Protein AF-A0AAF3FIP5-F1 (afdb_monomer_lite)

Organism: NCBI:txid2138241

Structure (mmCIF, N/CA/C/O backbone):
data_AF-A0AAF3FIP5-F1
#
_entry.id   AF-A0AAF3FIP5-F1
#
loop_
_atom_site.group_PDB
_atom_site.id
_atom_site.type_symbol
_atom_site.label_atom_id
_atom_site.label_alt_id
_atom_site.label_comp_id
_atom_site.label_asym_id
_atom_site.label_entity_id
_atom_site.label_seq_id
_atom_site.pdbx_PDB_ins_code
_atom_site.Cartn_x
_atom_site.Cartn_y
_atom_site.Cartn_z
_atom_site.occupancy
_atom_site.B_iso_or_equiv
_atom_site.auth_seq_id
_atom_site.auth_comp_id
_atom_site.auth_asym_id
_atom_site.auth_atom_id
_atom_site.pdbx_PDB_model_num
ATOM 1 N N . MET A 1 1 ? -27.714 -59.159 24.527 1.00 44.66 1 MET A N 1
ATOM 2 C CA . MET A 1 1 ? -26.731 -58.427 23.697 1.00 44.66 1 MET A CA 1
ATOM 3 C C . MET A 1 1 ? -27.470 -57.552 22.700 1.00 44.66 1 MET A C 1
ATOM 5 O O . MET A 1 1 ? -28.149 -58.111 21.850 1.00 44.66 1 MET A O 1
ATOM 9 N N . LYS A 1 2 ? -27.345 -56.224 22.840 1.00 39.47 2 LYS A N 1
ATOM 10 C CA . LYS A 1 2 ? -27.275 -55.182 21.790 1.00 39.47 2 LYS A CA 1
ATOM 11 C C . LYS A 1 2 ? -27.718 -53.845 22.392 1.00 39.47 2 LYS A C 1
ATOM 13 O O . LYS A 1 2 ? -28.884 -53.476 22.364 1.00 39.47 2 LYS A O 1
ATOM 18 N N . THR A 1 3 ? -26.743 -53.167 22.983 1.00 42.12 3 THR A N 1
ATOM 19 C CA . THR A 1 3 ? -26.799 -51.763 23.388 1.00 42.12 3 THR A CA 1
ATOM 20 C C . THR A 1 3 ? -26.783 -50.916 22.114 1.00 42.12 3 THR A C 1
ATOM 22 O O . THR A 1 3 ? -25.820 -51.000 21.353 1.00 42.12 3 THR A O 1
ATOM 25 N N . LEU A 1 4 ? -27.842 -50.151 21.839 1.00 48.34 4 LEU A N 1
ATOM 26 C CA . LEU A 1 4 ? -27.848 -49.172 20.749 1.00 48.34 4 LEU A CA 1
ATOM 27 C C . LEU A 1 4 ? -27.295 -47.842 21.277 1.00 48.34 4 LEU A C 1
ATOM 29 O O . LEU A 1 4 ? -27.873 -47.230 22.172 1.00 48.34 4 LEU A O 1
ATOM 33 N N . TYR A 1 5 ? -26.161 -47.425 20.719 1.00 47.28 5 TYR A N 1
ATOM 34 C CA . TYR A 1 5 ? -25.557 -46.110 20.909 1.00 47.28 5 TYR A CA 1
ATOM 35 C C . TYR A 1 5 ? -26.455 -45.033 20.283 1.00 47.28 5 TYR A C 1
ATOM 37 O O . TYR A 1 5 ? -26.662 -45.027 19.071 1.00 47.28 5 TYR A O 1
ATOM 45 N N . PHE A 1 6 ? -26.971 -44.111 21.097 1.00 44.38 6 PHE A N 1
ATOM 46 C CA . PHE A 1 6 ? -27.657 -42.907 20.625 1.00 44.38 6 PHE A CA 1
ATOM 47 C C . PHE A 1 6 ? -26.602 -41.810 20.437 1.00 44.38 6 PHE A C 1
ATOM 49 O O . PHE A 1 6 ? -26.169 -41.166 21.392 1.00 44.38 6 PHE A O 1
ATOM 56 N N . GLN A 1 7 ? -26.096 -41.679 19.213 1.00 53.91 7 GLN A N 1
ATOM 57 C CA . GLN A 1 7 ? -25.026 -40.746 18.878 1.00 53.91 7 GLN A CA 1
ATOM 58 C C . GLN A 1 7 ? -25.609 -39.342 18.667 1.00 53.91 7 GLN A C 1
ATOM 60 O O . GLN A 1 7 ? -26.406 -39.101 17.764 1.00 53.91 7 GLN A O 1
ATOM 65 N N . PHE A 1 8 ? -25.208 -38.429 19.550 1.00 47.97 8 PHE A N 1
ATOM 66 C CA . PHE A 1 8 ? -25.467 -36.993 19.516 1.00 47.97 8 PHE A CA 1
ATOM 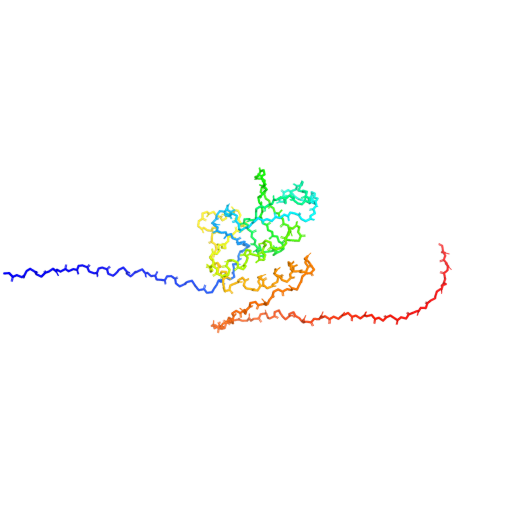67 C C . PHE A 1 8 ? -24.890 -36.392 18.220 1.00 47.97 8 PHE A C 1
ATOM 69 O O . PHE A 1 8 ? -23.673 -36.298 18.072 1.00 47.97 8 PHE A O 1
ATOM 76 N N . PHE A 1 9 ? -25.745 -35.981 17.281 1.00 45.66 9 PHE A N 1
ATOM 77 C CA . PHE A 1 9 ? -25.348 -35.185 16.115 1.00 45.66 9 PHE A CA 1
ATOM 78 C C . PHE A 1 9 ? -25.917 -33.771 16.287 1.00 45.66 9 PHE A C 1
ATOM 80 O O . PHE A 1 9 ? -26.966 -33.417 15.754 1.00 45.66 9 PHE A O 1
ATOM 87 N N . LEU A 1 10 ? -25.247 -32.979 17.127 1.00 47.81 10 LEU A N 1
ATOM 88 C CA . LEU A 1 10 ? -25.488 -31.544 17.269 1.00 47.81 10 LEU A CA 1
ATOM 89 C C . LEU A 1 10 ? -24.936 -30.855 16.014 1.00 47.81 10 LEU A C 1
ATOM 91 O O . LEU A 1 10 ? -23.752 -30.537 15.926 1.00 47.81 10 LEU A O 1
ATOM 95 N N . LEU A 1 11 ? -25.801 -30.675 15.016 1.00 44.91 11 LEU A N 1
ATOM 96 C CA . LEU A 1 11 ? -25.551 -29.791 13.882 1.00 44.91 11 LEU A CA 1
ATOM 97 C C . LEU A 1 11 ? -25.472 -28.355 14.409 1.00 44.91 11 LEU A C 1
ATOM 99 O O . LEU A 1 11 ? -26.488 -27.725 14.699 1.00 44.91 11 LEU A O 1
ATOM 103 N N . PHE A 1 12 ? -24.247 -27.853 14.544 1.00 47.28 12 PHE A N 1
ATOM 104 C CA . PHE A 1 12 ? -23.975 -26.430 14.679 1.00 47.28 12 PHE A CA 1
ATOM 105 C C . PHE A 1 12 ? -24.450 -25.718 13.407 1.00 47.28 12 PHE A C 1
ATOM 107 O O . PHE A 1 12 ? -23.755 -25.676 12.394 1.00 47.28 12 PHE A O 1
ATOM 114 N N . LEU A 1 13 ? -25.658 -25.162 13.465 1.00 45.81 13 LEU A N 1
ATOM 115 C CA . LEU A 1 13 ? -26.124 -24.143 12.534 1.00 45.81 13 LEU A CA 1
ATOM 116 C C . LEU A 1 13 ? -25.407 -22.832 12.878 1.00 45.81 13 LEU A C 1
ATOM 118 O O . LEU A 1 13 ? -25.942 -21.992 13.597 1.00 45.81 13 LEU A O 1
ATOM 122 N N . TYR A 1 14 ? -24.174 -22.672 12.399 1.00 46.00 14 TYR A N 1
ATOM 123 C CA . TYR A 1 14 ? -23.571 -21.345 12.322 1.00 46.00 14 TYR A CA 1
ATOM 124 C C . TYR A 1 14 ? -24.285 -20.570 11.207 1.00 46.00 14 TYR A C 1
ATOM 126 O O . TYR A 1 14 ? -24.353 -21.075 10.082 1.00 46.00 14 TYR A O 1
ATOM 134 N N . PRO A 1 15 ? -24.833 -19.370 11.470 1.00 44.00 15 PRO A N 1
ATOM 135 C CA . PRO A 1 15 ? -25.276 -18.510 10.389 1.00 44.00 15 PRO A CA 1
ATOM 136 C C . PRO A 1 15 ? -24.054 -18.154 9.537 1.00 44.00 15 PRO A C 1
ATOM 138 O O . PRO A 1 15 ? -23.080 -17.580 10.023 1.00 44.00 15 PRO A O 1
ATOM 141 N N . ILE A 1 16 ? -24.097 -18.538 8.262 1.00 52.34 16 ILE A N 1
ATOM 142 C CA . ILE A 1 16 ? -23.171 -18.036 7.252 1.00 52.34 16 ILE A CA 1
ATOM 143 C C . ILE A 1 16 ? -23.575 -16.580 7.020 1.00 52.34 16 ILE A C 1
ATOM 145 O O . ILE A 1 16 ? -24.543 -16.301 6.310 1.00 52.34 16 ILE A O 1
ATOM 149 N N . GLU A 1 17 ? -22.870 -15.659 7.674 1.00 50.59 17 GLU A N 1
ATOM 150 C CA . GLU A 1 17 ? -22.959 -14.228 7.401 1.00 50.59 17 GLU A CA 1
ATOM 151 C C . GLU A 1 17 ? -22.501 -14.015 5.950 1.00 50.59 17 GLU A C 1
ATOM 153 O O . GLU A 1 17 ? -21.315 -14.052 5.622 1.00 50.59 17 GLU A O 1
ATOM 158 N N . SER A 1 18 ? -23.465 -13.889 5.041 1.00 46.47 18 SER A N 1
ATOM 159 C CA . SER A 1 18 ? -23.208 -13.550 3.648 1.00 46.47 18 SER A CA 1
ATOM 160 C C . SER A 1 18 ? -22.639 -12.132 3.601 1.00 46.47 18 SER A C 1
ATOM 162 O O . SER A 1 18 ? -23.368 -11.155 3.776 1.00 46.47 18 SER A O 1
ATOM 164 N N . ALA A 1 19 ? -21.331 -12.018 3.361 1.00 47.62 19 ALA A N 1
ATOM 165 C CA . ALA A 1 19 ? -20.692 -10.757 3.015 1.00 47.62 19 ALA A CA 1
ATOM 166 C C . ALA A 1 19 ? -21.273 -10.267 1.676 1.00 47.62 19 ALA A C 1
ATOM 168 O O . ALA A 1 19 ? -20.905 -10.737 0.599 1.00 47.62 19 ALA A O 1
ATOM 169 N N . GLY A 1 20 ? -22.260 -9.374 1.757 1.00 45.88 20 GLY A N 1
ATOM 170 C CA . GLY A 1 20 ? -22.828 -8.690 0.600 1.00 45.88 20 GLY A CA 1
ATOM 171 C C . GLY A 1 20 ? -21.814 -7.751 -0.070 1.00 45.88 20 GLY A C 1
ATOM 172 O O . GLY A 1 20 ? -20.785 -7.429 0.526 1.00 45.88 20 GLY A O 1
ATOM 173 N N . PRO A 1 21 ? -22.095 -7.288 -1.303 1.00 49.03 21 PRO A N 1
ATOM 174 C CA . PRO A 1 21 ? -21.204 -6.396 -2.039 1.00 49.03 21 PRO A CA 1
ATOM 175 C C . PRO A 1 21 ? -20.923 -5.137 -1.214 1.00 49.03 21 PRO A C 1
ATOM 177 O O . PRO A 1 21 ? -21.851 -4.497 -0.711 1.00 49.03 21 PRO A O 1
ATOM 180 N N . GLY A 1 22 ? -19.635 -4.825 -1.048 1.00 47.94 22 GLY A N 1
ATOM 181 C CA . GLY A 1 22 ? -19.135 -3.782 -0.160 1.00 47.94 22 GLY A CA 1
ATOM 182 C C . GLY A 1 22 ? -19.883 -2.464 -0.338 1.00 47.94 22 GLY A C 1
ATOM 183 O O . GLY A 1 22 ? -19.795 -1.802 -1.372 1.00 47.94 22 GLY A O 1
ATOM 184 N N . LYS A 1 23 ? -20.635 -2.075 0.694 1.00 49.31 23 LYS A N 1
ATOM 185 C CA . LYS A 1 23 ? -21.261 -0.757 0.787 1.00 49.31 23 LYS A CA 1
ATOM 186 C C . LYS A 1 23 ? -20.143 0.285 0.702 1.00 49.31 23 LYS A C 1
ATOM 188 O O . LYS A 1 23 ? -19.219 0.235 1.513 1.00 49.31 23 LYS A O 1
ATOM 193 N N . VAL A 1 24 ? -20.222 1.215 -0.257 1.00 49.81 24 VAL A N 1
ATOM 194 C CA . VAL A 1 24 ? -19.300 2.362 -0.322 1.00 49.81 24 VAL A CA 1
ATOM 195 C C . VAL A 1 24 ? -19.289 3.011 1.064 1.00 49.81 24 VAL A C 1
ATOM 197 O O . VAL A 1 24 ? -20.360 3.400 1.549 1.00 49.81 24 VAL A O 1
ATOM 200 N N . PRO A 1 25 ? -18.134 3.082 1.745 1.00 53.56 25 PRO A N 1
ATOM 201 C CA . PRO A 1 25 ? -18.088 3.615 3.093 1.00 53.56 25 PRO A CA 1
ATOM 202 C C . PRO A 1 25 ? -18.578 5.058 3.063 1.00 53.56 25 PRO A C 1
ATOM 204 O O . PRO A 1 25 ? -18.012 5.903 2.377 1.00 53.56 25 PRO A O 1
ATOM 207 N N . SER A 1 26 ? -19.630 5.360 3.824 1.00 69.00 26 SER A N 1
ATOM 208 C CA . SER A 1 26 ? -20.159 6.727 3.956 1.00 69.00 26 SER A CA 1
ATOM 209 C C . SER A 1 26 ? -19.158 7.690 4.622 1.00 69.00 26 SER A C 1
ATOM 211 O O . SER A 1 26 ? -19.438 8.882 4.736 1.00 69.00 26 SER A O 1
ATOM 213 N N . LYS A 1 27 ? -18.022 7.176 5.104 1.00 85.44 27 LYS A N 1
ATOM 214 C CA . LYS A 1 27 ? -16.987 7.884 5.857 1.00 85.44 27 LYS A CA 1
ATOM 215 C C . LYS A 1 27 ? -15.632 7.766 5.145 1.00 85.44 27 LYS A C 1
ATOM 217 O O . LYS A 1 27 ? -15.385 6.740 4.507 1.00 85.44 27 LYS A O 1
ATOM 222 N N . PRO A 1 28 ? -14.728 8.756 5.291 1.00 92.56 28 PRO A N 1
ATOM 223 C CA . PRO A 1 28 ? -13.342 8.633 4.851 1.00 92.56 28 PRO A CA 1
ATOM 224 C C . PRO A 1 28 ? -12.691 7.358 5.401 1.00 92.56 28 PRO A C 1
ATOM 226 O O . PRO A 1 28 ? -12.726 7.106 6.606 1.00 92.56 28 PRO A O 1
ATOM 229 N N . SER A 1 29 ? -12.110 6.546 4.521 1.00 95.06 29 SER A N 1
ATOM 230 C CA . SER A 1 29 ? -11.650 5.194 4.843 1.00 95.06 29 SER A CA 1
ATOM 231 C C . SER A 1 29 ? -10.350 4.841 4.131 1.00 95.06 29 SER A C 1
ATOM 233 O O . SER A 1 29 ? -9.972 5.514 3.176 1.00 95.06 29 SER A O 1
ATOM 235 N N . LYS A 1 30 ? -9.678 3.781 4.574 1.00 96.75 30 LYS A N 1
ATOM 236 C CA . LYS A 1 30 ? -8.474 3.199 3.958 1.00 96.75 30 LYS A CA 1
ATOM 237 C C . LYS A 1 30 ? -8.504 1.675 4.073 1.00 96.75 30 LYS A C 1
ATOM 239 O O . LYS A 1 30 ? -9.241 1.148 4.904 1.00 96.75 30 LYS A O 1
ATOM 244 N N . LEU A 1 31 ? -7.723 0.974 3.257 1.00 97.62 31 LEU A N 1
ATOM 245 C CA . LEU A 1 31 ? -7.594 -0.483 3.312 1.00 97.62 31 LEU A CA 1
ATOM 246 C C . LEU A 1 31 ? -6.353 -0.900 4.093 1.00 97.62 31 LEU A C 1
ATOM 248 O O . LEU A 1 31 ? -5.264 -0.397 3.821 1.00 97.62 31 LEU A O 1
ATOM 252 N N . CYS A 1 32 ? -6.531 -1.839 5.021 1.00 97.94 32 CYS A N 1
ATOM 253 C CA . CYS A 1 32 ? -5.480 -2.409 5.864 1.00 97.94 32 CYS A CA 1
ATOM 254 C C . CYS A 1 32 ? -5.609 -3.937 5.938 1.00 97.94 32 CYS A C 1
ATOM 256 O O . CYS A 1 32 ? -6.687 -4.484 5.700 1.00 97.94 32 CYS A O 1
ATOM 258 N N . ALA A 1 33 ? -4.529 -4.635 6.296 1.00 97.44 33 ALA A N 1
ATOM 259 C CA . ALA A 1 33 ? -4.582 -6.078 6.556 1.00 97.44 33 ALA A CA 1
ATOM 260 C C . ALA A 1 33 ? -5.281 -6.401 7.888 1.00 97.44 33 ALA A C 1
ATOM 262 O O . ALA A 1 33 ? -5.939 -7.428 8.017 1.00 97.44 33 ALA A O 1
ATOM 263 N N . ASP A 1 34 ? -5.162 -5.509 8.870 1.00 96.06 34 ASP A N 1
ATOM 264 C CA . ASP A 1 34 ? -5.723 -5.647 10.208 1.00 96.06 34 ASP A CA 1
ATOM 265 C C . ASP A 1 34 ? -6.408 -4.353 10.671 1.00 96.06 34 ASP A C 1
ATOM 267 O O . ASP A 1 34 ? -6.221 -3.271 10.111 1.00 96.06 34 ASP A O 1
ATOM 271 N N . GLU A 1 35 ? -7.185 -4.450 11.747 1.00 94.31 35 GLU A N 1
ATOM 272 C CA . GLU A 1 35 ? -7.983 -3.341 12.293 1.00 94.31 35 GLU A CA 1
ATOM 273 C C . GLU A 1 35 ? -7.136 -2.158 12.784 1.00 94.31 35 GLU A C 1
ATOM 275 O O . GLU A 1 35 ? -7.600 -1.015 12.840 1.00 94.31 35 GLU A O 1
ATOM 280 N N . LYS A 1 36 ? -5.873 -2.430 13.131 1.00 93.56 36 LYS A N 1
ATOM 281 C CA . LYS A 1 36 ? -4.919 -1.439 13.633 1.00 93.56 36 LYS A CA 1
ATOM 282 C C . LYS A 1 36 ? -4.007 -0.889 12.536 1.00 93.56 36 LYS A C 1
ATOM 284 O O . LYS A 1 36 ? -3.262 0.055 12.804 1.00 93.56 36 LYS A O 1
ATOM 289 N N . CYS A 1 37 ? -4.078 -1.426 11.315 1.00 95.25 37 CYS A N 1
ATOM 290 C CA . CYS A 1 37 ? -3.169 -1.102 10.216 1.00 95.25 37 CYS A CA 1
ATOM 291 C C . CYS A 1 37 ? -1.703 -1.215 10.662 1.00 95.25 37 CYS A C 1
ATOM 293 O O . CYS A 1 37 ? -0.931 -0.265 10.528 1.00 95.25 37 CYS A O 1
ATOM 295 N N . THR A 1 38 ? -1.357 -2.321 11.316 1.00 94.19 38 THR A N 1
ATOM 296 C CA . THR A 1 38 ? -0.007 -2.589 11.832 1.00 94.19 38 THR A CA 1
ATOM 297 C C . THR A 1 38 ? 0.723 -3.648 11.030 1.00 94.19 38 THR A C 1
ATOM 299 O O . THR A 1 38 ? 1.950 -3.669 11.041 1.0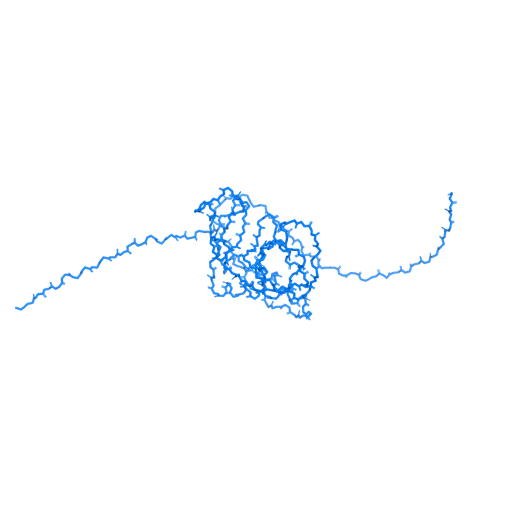0 94.19 38 THR A O 1
ATOM 302 N N . VAL A 1 39 ? -0.011 -4.495 10.308 1.00 96.88 39 VAL A N 1
ATOM 303 C CA . VAL A 1 39 ? 0.577 -5.532 9.465 1.00 96.88 39 VAL A CA 1
ATOM 304 C C . VAL A 1 39 ? 0.980 -4.922 8.116 1.00 96.88 39 VAL A C 1
ATOM 306 O O . VAL A 1 39 ? 0.113 -4.386 7.418 1.00 96.88 39 VAL A O 1
ATOM 309 N N . PRO A 1 40 ? 2.265 -5.004 7.716 1.00 97.69 40 PRO A N 1
ATOM 310 C CA . PRO A 1 40 ? 2.700 -4.576 6.393 1.00 97.69 40 PRO A CA 1
ATOM 311 C C . PRO A 1 40 ? 1.989 -5.351 5.283 1.00 97.69 40 PRO A C 1
ATOM 313 O O . PRO A 1 40 ? 1.921 -6.579 5.299 1.00 97.69 40 PRO A O 1
ATOM 316 N N . LEU A 1 41 ? 1.490 -4.619 4.293 1.00 98.25 41 LEU A N 1
ATOM 317 C CA . LEU A 1 41 ? 0.909 -5.159 3.067 1.00 98.25 41 LEU A CA 1
ATOM 318 C C . LEU A 1 41 ? 2.014 -5.555 2.089 1.00 98.25 41 LEU A C 1
ATOM 320 O O . LEU A 1 41 ? 1.987 -6.634 1.499 1.00 98.25 41 LEU A O 1
ATOM 324 N N . PHE A 1 42 ? 2.995 -4.668 1.934 1.00 98.38 42 PHE A N 1
ATOM 325 C CA . PHE A 1 42 ? 4.188 -4.876 1.129 1.00 98.38 42 PHE A CA 1
ATOM 326 C C . PHE A 1 42 ? 5.275 -3.877 1.510 1.00 98.38 42 PHE A C 1
ATOM 328 O O . PHE A 1 42 ? 5.016 -2.846 2.130 1.00 98.38 42 PHE A O 1
ATOM 335 N N . THR A 1 43 ? 6.488 -4.178 1.075 1.00 98.38 43 THR A N 1
ATOM 336 C CA . THR A 1 43 ? 7.649 -3.308 1.214 1.00 98.38 43 THR A CA 1
ATOM 337 C C . THR A 1 43 ? 7.992 -2.716 -0.145 1.00 98.38 43 THR A C 1
ATOM 339 O O . THR A 1 43 ? 7.950 -3.424 -1.151 1.00 98.38 43 THR A O 1
ATOM 342 N N . SER A 1 44 ? 8.322 -1.429 -0.192 1.00 97.88 44 SER A N 1
ATOM 343 C CA . SER A 1 44 ? 8.784 -0.767 -1.411 1.00 97.88 44 SER A CA 1
ATOM 344 C C . SER A 1 44 ? 9.946 0.173 -1.116 1.00 97.88 44 SER A C 1
ATOM 346 O O . SER A 1 44 ? 10.235 0.486 0.037 1.00 97.88 44 SER A O 1
ATOM 348 N N . LYS A 1 45 ? 10.616 0.615 -2.177 1.00 97.62 45 LYS A N 1
ATOM 349 C CA . LYS A 1 45 ? 11.693 1.596 -2.104 1.00 97.62 45 LYS A CA 1
ATOM 350 C C . LYS A 1 45 ? 11.229 2.943 -2.611 1.00 97.62 45 LYS A C 1
ATOM 352 O O . LYS A 1 45 ? 10.474 3.018 -3.579 1.00 97.62 45 LYS A O 1
ATOM 357 N N . VAL A 1 46 ? 11.729 3.995 -1.987 1.00 96.62 46 VAL A N 1
ATOM 358 C CA . VAL A 1 46 ? 11.524 5.374 -2.414 1.00 96.62 46 VAL A CA 1
ATOM 359 C C . VAL A 1 46 ? 12.257 5.620 -3.736 1.00 96.62 46 VAL A C 1
ATOM 361 O O . VAL A 1 46 ? 13.418 5.248 -3.888 1.00 96.62 46 VAL A O 1
ATOM 364 N N . THR A 1 47 ? 11.597 6.241 -4.713 1.00 95.00 47 THR A N 1
ATOM 365 C CA . THR A 1 47 ? 12.170 6.473 -6.058 1.00 95.00 47 THR A CA 1
ATOM 366 C C . THR A 1 47 ? 12.947 7.776 -6.182 1.00 95.00 47 THR A C 1
ATOM 368 O O . THR A 1 47 ? 13.641 7.980 -7.170 1.00 95.00 47 THR A O 1
ATOM 371 N N . ARG A 1 48 ? 12.815 8.679 -5.208 1.00 90.31 48 ARG A N 1
ATOM 372 C CA . ARG A 1 48 ? 13.507 9.973 -5.149 1.00 90.31 48 ARG A CA 1
ATOM 373 C C . ARG A 1 48 ? 13.408 10.560 -3.752 1.00 90.31 48 ARG A C 1
ATOM 375 O O . ARG A 1 48 ? 12.439 10.291 -3.050 1.00 90.31 48 ARG A O 1
ATOM 382 N N . ALA A 1 49 ? 14.361 11.410 -3.383 1.00 86.62 49 ALA A N 1
ATOM 383 C CA . ALA A 1 49 ? 14.315 12.102 -2.101 1.00 86.62 49 ALA A CA 1
ATOM 384 C C . ALA A 1 49 ? 12.972 12.829 -1.899 1.00 86.62 49 ALA A C 1
ATOM 386 O O . ALA A 1 49 ? 12.495 13.543 -2.787 1.00 86.62 49 ALA A O 1
ATOM 387 N N . LEU A 1 50 ? 12.370 12.633 -0.727 1.00 80.44 50 LEU A N 1
ATOM 388 C CA . LEU A 1 50 ? 11.109 13.259 -0.348 1.00 80.44 50 LEU A CA 1
ATOM 389 C C . LEU A 1 50 ? 11.412 14.596 0.341 1.00 80.44 50 LEU A C 1
ATOM 391 O O . LEU A 1 50 ? 12.022 14.599 1.414 1.00 80.44 50 LEU A O 1
ATOM 395 N N . PRO A 1 51 ? 11.029 15.740 -0.255 1.00 73.62 51 PRO A N 1
ATOM 396 C CA . PRO A 1 51 ? 11.197 17.024 0.405 1.00 73.62 51 PRO A CA 1
ATOM 397 C C . PRO A 1 51 ? 10.255 17.120 1.608 1.00 73.62 51 PRO A C 1
ATOM 399 O O . PRO A 1 51 ? 9.238 16.433 1.685 1.00 73.62 51 PRO A O 1
ATOM 402 N N . ASN A 1 52 ? 10.590 17.994 2.554 1.00 76.69 52 ASN A N 1
ATOM 403 C CA . ASN A 1 52 ? 9.759 18.196 3.734 1.00 76.69 52 ASN A CA 1
ATOM 404 C C . ASN A 1 52 ? 8.466 18.920 3.338 1.00 76.69 52 ASN A C 1
ATOM 406 O O . ASN A 1 52 ? 8.488 20.125 3.090 1.00 76.69 52 ASN A O 1
ATOM 410 N N . PHE A 1 53 ? 7.356 18.183 3.254 1.00 73.12 53 PHE A N 1
ATOM 411 C CA . PHE A 1 53 ? 6.070 18.726 2.804 1.00 73.12 53 PHE A CA 1
ATOM 412 C C . PHE A 1 53 ? 5.194 19.182 3.973 1.00 73.12 53 PHE A C 1
ATOM 414 O O . PHE A 1 53 ? 4.779 20.335 4.041 1.00 73.12 53 PHE A O 1
ATOM 421 N N . HIS A 1 54 ? 4.872 18.250 4.869 1.00 86.31 54 HIS A N 1
ATOM 422 C CA . HIS A 1 54 ? 3.937 18.433 5.976 1.00 86.31 54 HIS A CA 1
ATOM 423 C C . HIS A 1 54 ? 4.249 17.404 7.069 1.00 86.31 54 HIS A C 1
ATOM 425 O O . HIS A 1 54 ? 4.750 16.319 6.774 1.00 86.31 54 HIS A O 1
ATOM 431 N N . GLU A 1 55 ? 3.924 17.710 8.324 1.00 87.94 55 GLU A N 1
ATOM 432 C CA . GLU A 1 55 ? 4.250 16.864 9.487 1.00 87.94 55 GLU A CA 1
ATOM 433 C C . GLU A 1 55 ? 3.637 15.455 9.431 1.00 87.94 55 GLU A C 1
ATOM 435 O O . GLU A 1 55 ? 4.175 14.512 9.999 1.00 87.94 55 GLU A O 1
ATOM 440 N N . GLN A 1 56 ? 2.521 15.303 8.716 1.00 90.25 56 GLN A N 1
ATOM 441 C CA . GLN A 1 56 ? 1.824 14.022 8.560 1.00 90.25 56 GLN A CA 1
ATOM 442 C C . GLN A 1 56 ? 2.465 13.107 7.508 1.00 90.25 56 GLN A C 1
ATOM 444 O O . GLN A 1 56 ? 2.163 11.914 7.469 1.00 90.25 56 GLN A O 1
ATOM 449 N N . PHE A 1 57 ? 3.306 13.653 6.628 1.00 93.44 57 PHE A N 1
ATOM 450 C CA . PHE A 1 57 ? 4.024 12.876 5.623 1.00 93.44 57 PHE A CA 1
ATOM 451 C C . PHE A 1 57 ? 5.346 12.371 6.192 1.00 93.44 57 PHE A C 1
ATOM 453 O O . PHE A 1 57 ? 5.938 12.983 7.081 1.00 93.44 57 PHE A O 1
ATOM 460 N N . LEU A 1 58 ? 5.823 11.252 5.655 1.00 93.12 58 LEU A N 1
ATOM 461 C CA . LEU A 1 58 ? 7.200 10.841 5.875 1.00 93.12 58 LEU A CA 1
ATOM 462 C C . LEU A 1 58 ? 8.131 11.879 5.246 1.00 93.12 58 LEU A C 1
ATOM 464 O O . LEU A 1 58 ? 7.954 12.286 4.098 1.00 93.12 58 LEU A O 1
ATOM 468 N N . ASN A 1 59 ? 9.109 12.308 6.033 1.00 90.25 59 ASN A N 1
ATOM 469 C CA . ASN A 1 59 ? 10.033 13.387 5.717 1.00 90.25 59 ASN A CA 1
ATOM 470 C C . ASN A 1 59 ? 11.467 12.858 5.846 1.00 90.25 59 ASN A C 1
ATOM 472 O O . ASN A 1 59 ? 11.713 11.927 6.608 1.00 90.25 59 ASN A O 1
ATOM 476 N N . GLY A 1 60 ? 12.413 13.447 5.112 1.00 89.06 60 GLY A N 1
ATOM 477 C CA . GLY A 1 60 ? 13.832 13.078 5.212 1.00 89.06 60 GLY A CA 1
ATOM 478 C C . GLY A 1 60 ? 14.222 11.737 4.577 1.00 89.06 60 GLY A C 1
ATOM 479 O O . GLY A 1 60 ? 15.368 11.317 4.731 1.00 89.06 60 GLY A O 1
ATOM 480 N N . LEU A 1 61 ? 13.311 11.094 3.842 1.00 92.94 61 LEU A N 1
ATOM 481 C CA . LEU A 1 61 ? 13.599 9.872 3.092 1.00 92.94 61 LEU A CA 1
ATOM 482 C C . LEU A 1 61 ? 14.424 10.171 1.839 1.00 92.94 61 LEU A C 1
ATOM 484 O O . LEU A 1 61 ? 14.148 11.118 1.094 1.00 92.94 61 LEU A O 1
ATOM 488 N N . LYS A 1 62 ? 15.425 9.333 1.596 1.00 94.56 62 LYS A N 1
ATOM 489 C CA . LYS A 1 62 ? 16.319 9.368 0.442 1.00 94.56 62 LYS A CA 1
ATOM 490 C C . LYS A 1 62 ? 15.867 8.369 -0.612 1.00 94.56 62 LYS A C 1
ATOM 492 O O . LYS A 1 62 ? 15.083 7.457 -0.365 1.00 94.56 62 LYS A O 1
ATOM 497 N N . GLU A 1 63 ? 16.374 8.556 -1.823 1.00 95.25 63 GLU A N 1
ATOM 498 C CA . GLU A 1 63 ? 16.201 7.564 -2.877 1.00 95.25 63 GLU A CA 1
ATOM 499 C C . GLU A 1 63 ? 16.727 6.197 -2.421 1.00 95.25 63 GLU A C 1
ATOM 501 O O . GLU A 1 63 ? 17.770 6.102 -1.779 1.00 95.25 63 GLU A O 1
ATOM 506 N N . SER A 1 64 ? 16.000 5.143 -2.787 1.00 96.06 64 SER A N 1
ATOM 507 C CA . SER A 1 64 ? 16.235 3.751 -2.398 1.00 96.06 64 SER A CA 1
ATOM 508 C C . SER A 1 64 ? 16.000 3.401 -0.927 1.00 96.06 64 SER A C 1
ATOM 510 O O . SER A 1 64 ? 16.100 2.213 -0.605 1.00 96.06 64 SER A O 1
ATOM 512 N N . ASP A 1 65 ? 15.627 4.357 -0.067 1.00 96.69 65 ASP A N 1
ATOM 513 C CA . ASP A 1 65 ? 15.189 4.043 1.296 1.00 96.69 65 ASP A CA 1
ATOM 514 C C . ASP A 1 65 ? 13.972 3.117 1.259 1.00 96.69 65 ASP A C 1
ATOM 516 O O . ASP A 1 65 ? 13.086 3.240 0.407 1.00 96.69 65 ASP A O 1
ATOM 520 N N . GLU A 1 66 ? 13.943 2.169 2.189 1.00 97.62 66 GLU A N 1
ATOM 521 C CA . GLU A 1 66 ? 12.894 1.165 2.275 1.00 97.62 66 GLU A CA 1
ATOM 522 C C . GLU A 1 66 ? 11.768 1.621 3.205 1.00 97.62 66 GLU A C 1
ATOM 524 O O . GLU A 1 66 ? 12.000 2.131 4.303 1.00 97.62 66 GLU A O 1
ATOM 529 N N . VAL A 1 67 ? 10.531 1.398 2.766 1.00 97.69 67 VAL A N 1
ATOM 530 C CA . VAL A 1 67 ? 9.323 1.674 3.539 1.00 97.69 67 VAL A CA 1
ATOM 531 C C . VAL A 1 67 ? 8.361 0.492 3.480 1.00 97.69 67 VAL A C 1
ATOM 533 O O . VAL A 1 67 ? 8.189 -0.157 2.445 1.00 97.69 67 VAL A O 1
ATOM 536 N N . GLN A 1 68 ? 7.696 0.227 4.598 1.00 98.44 68 GLN A N 1
ATOM 537 C CA . GLN A 1 68 ? 6.661 -0.791 4.726 1.00 98.44 68 GLN A CA 1
ATOM 538 C C . GLN A 1 68 ? 5.291 -0.132 4.619 1.00 98.44 68 GLN A C 1
ATOM 540 O O . GLN A 1 68 ? 4.917 0.671 5.471 1.00 98.44 68 GLN A O 1
ATOM 545 N N . ILE A 1 69 ? 4.529 -0.462 3.581 1.00 98.44 69 ILE A N 1
ATOM 546 C CA . ILE A 1 69 ? 3.186 0.080 3.382 1.00 98.44 69 ILE A CA 1
ATOM 547 C C . ILE A 1 69 ? 2.201 -0.709 4.236 1.00 98.44 69 ILE A C 1
ATOM 549 O O . ILE A 1 69 ? 2.102 -1.927 4.108 1.00 98.44 69 ILE A O 1
ATOM 553 N N . VAL A 1 70 ? 1.448 -0.016 5.087 1.00 98.44 70 VAL A N 1
ATOM 554 C CA . VAL A 1 70 ? 0.471 -0.619 6.014 1.00 98.44 70 VAL A CA 1
ATOM 555 C C . VAL A 1 70 ? -0.974 -0.249 5.685 1.00 98.44 70 VAL A C 1
ATOM 557 O O . VAL A 1 70 ? -1.897 -0.924 6.142 1.00 98.44 70 VAL A O 1
ATOM 560 N N . ALA A 1 71 ? -1.189 0.801 4.886 1.00 98.06 71 ALA A N 1
ATOM 561 C CA . ALA A 1 71 ? -2.511 1.141 4.372 1.00 98.06 71 ALA A CA 1
ATOM 562 C C . ALA A 1 71 ? -2.458 1.811 2.993 1.00 98.06 71 ALA A C 1
ATOM 564 O O . ALA A 1 71 ? -1.528 2.555 2.685 1.00 98.06 71 ALA A O 1
ATOM 565 N N . PHE A 1 72 ? -3.494 1.595 2.183 1.00 97.62 72 PHE A N 1
ATOM 566 C CA . PHE A 1 72 ? -3.651 2.207 0.856 1.00 97.62 72 PHE A CA 1
ATOM 567 C C . PHE A 1 72 ? -5.129 2.471 0.532 1.00 97.62 72 PHE A C 1
ATOM 569 O O . PHE A 1 72 ? -6.012 2.186 1.344 1.00 97.62 72 PHE A O 1
ATOM 576 N N . LYS A 1 73 ? -5.402 3.017 -0.663 1.00 94.62 73 LYS A N 1
ATOM 577 C CA . LYS A 1 73 ? -6.758 3.300 -1.171 1.00 94.62 73 LYS A CA 1
ATOM 578 C C . LYS A 1 73 ? -7.558 4.178 -0.198 1.00 94.62 73 LYS A C 1
ATOM 580 O O . LYS A 1 73 ? -8.678 3.854 0.197 1.00 94.62 73 LYS A O 1
ATOM 585 N N . PHE A 1 74 ? -6.952 5.294 0.205 1.00 94.69 74 PHE A N 1
ATOM 586 C CA . PHE A 1 74 ? -7.626 6.315 1.000 1.00 94.69 74 PHE A CA 1
ATOM 587 C C . PHE A 1 74 ? -8.761 6.915 0.165 1.00 94.69 74 PHE A C 1
ATOM 589 O O . PHE A 1 74 ? -8.518 7.446 -0.917 1.00 94.69 74 PHE A O 1
ATOM 596 N N . SER A 1 75 ? -10.004 6.828 0.638 1.00 91.88 75 SER A N 1
ATOM 597 C CA . SER A 1 75 ? -11.182 7.170 -0.176 1.00 91.88 75 SER A CA 1
ATOM 598 C C . SER A 1 75 ? -11.240 8.640 -0.606 1.00 91.88 75 SER A C 1
ATOM 600 O O . SER A 1 75 ? -11.828 8.958 -1.633 1.00 91.88 75 SER A O 1
ATOM 602 N N . ASN A 1 76 ? -10.593 9.529 0.146 1.00 90.25 76 ASN A N 1
ATOM 603 C CA . ASN A 1 76 ? -10.429 10.951 -0.160 1.00 90.25 76 ASN A CA 1
ATOM 604 C C . ASN A 1 76 ? -9.148 11.278 -0.950 1.00 90.25 76 ASN A C 1
ATOM 606 O O . ASN A 1 76 ? -9.060 12.359 -1.528 1.00 90.25 76 ASN A O 1
ATOM 610 N N . ARG A 1 77 ? -8.147 10.389 -0.945 1.00 90.88 77 ARG A N 1
ATOM 611 C CA . ARG A 1 77 ? -6.811 10.597 -1.528 1.00 90.88 77 ARG A CA 1
ATOM 612 C C . ARG A 1 77 ? -6.247 9.277 -2.066 1.00 90.88 77 ARG A C 1
ATOM 614 O O . ARG A 1 77 ? -5.384 8.675 -1.433 1.00 90.88 77 ARG A O 1
ATOM 621 N N . PRO A 1 78 ? -6.733 8.788 -3.220 1.00 88.12 78 PRO A N 1
ATOM 622 C CA . PRO A 1 78 ? -6.355 7.470 -3.740 1.00 88.12 78 PRO A CA 1
ATOM 623 C C . PRO A 1 78 ? -4.872 7.365 -4.137 1.00 88.12 78 PRO A C 1
ATOM 625 O O . PRO A 1 78 ? -4.361 6.261 -4.285 1.00 88.12 78 PRO A O 1
ATOM 628 N N . ASP A 1 79 ? -4.194 8.502 -4.295 1.00 90.31 79 ASP A N 1
ATOM 629 C CA . ASP A 1 79 ? -2.756 8.642 -4.531 1.00 90.31 79 ASP A CA 1
ATOM 630 C C . ASP A 1 79 ? -1.905 8.506 -3.255 1.00 90.31 79 ASP A C 1
ATOM 632 O O . ASP A 1 79 ? -0.680 8.451 -3.332 1.00 90.31 79 ASP A O 1
ATOM 636 N N . MET A 1 80 ? -2.532 8.466 -2.078 1.00 94.19 80 MET A N 1
ATOM 637 C CA . MET A 1 80 ? -1.859 8.423 -0.785 1.00 94.19 80 MET A CA 1
ATOM 638 C C . MET A 1 80 ? -1.830 7.006 -0.207 1.00 94.19 80 MET A C 1
ATOM 640 O O . MET A 1 80 ? -2.780 6.226 -0.316 1.00 94.19 80 MET A O 1
ATOM 644 N N . MET A 1 81 ? -0.729 6.703 0.465 1.00 97.25 81 MET A N 1
ATOM 645 C CA . MET A 1 81 ? -0.505 5.493 1.241 1.00 97.25 81 MET A CA 1
ATOM 646 C C . MET A 1 81 ? 0.004 5.863 2.632 1.00 97.25 81 MET A C 1
ATOM 648 O O . MET A 1 81 ? 0.515 6.960 2.852 1.00 97.25 81 MET A O 1
ATOM 652 N N . GLU A 1 82 ? -0.127 4.939 3.574 1.00 97.62 82 GLU A N 1
ATOM 653 C CA . GLU A 1 82 ? 0.489 5.043 4.893 1.00 97.62 82 GLU A CA 1
ATOM 654 C C . GLU A 1 82 ? 1.603 4.019 5.012 1.00 97.62 82 GLU A C 1
ATOM 656 O O . GLU A 1 82 ? 1.423 2.843 4.676 1.00 97.62 82 GLU A O 1
ATOM 661 N N . ALA A 1 83 ? 2.742 4.482 5.505 1.00 97.62 83 ALA A N 1
ATOM 662 C CA . ALA A 1 83 ? 3.968 3.724 5.532 1.00 97.62 83 ALA A CA 1
ATOM 663 C C . ALA A 1 83 ? 4.677 3.843 6.882 1.00 97.62 83 ALA A C 1
ATOM 665 O O . ALA A 1 83 ? 4.476 4.805 7.629 1.00 97.62 83 ALA A O 1
ATOM 666 N N . ILE A 1 84 ? 5.505 2.845 7.168 1.00 97.44 84 ILE A N 1
ATOM 667 C CA . ILE A 1 84 ? 6.409 2.789 8.311 1.00 97.44 84 ILE A CA 1
ATOM 668 C C . ILE A 1 84 ? 7.829 2.629 7.767 1.00 97.44 84 ILE A C 1
ATOM 670 O O . ILE A 1 84 ? 8.087 1.763 6.930 1.00 97.44 84 ILE A O 1
ATOM 674 N N . THR A 1 85 ? 8.737 3.486 8.206 1.00 96.19 85 THR A N 1
ATOM 675 C CA . THR A 1 85 ? 10.160 3.439 7.860 1.00 96.19 85 THR A CA 1
ATOM 676 C C . THR A 1 85 ? 10.897 2.393 8.703 1.00 96.19 85 THR A C 1
ATOM 678 O O . THR A 1 85 ? 10.368 1.875 9.687 1.00 96.19 85 THR A O 1
ATOM 681 N N . VAL A 1 86 ? 12.146 2.083 8.349 1.00 92.19 86 VAL A N 1
ATOM 682 C CA . VAL A 1 86 ? 12.976 1.110 9.088 1.00 92.19 86 VAL A CA 1
ATOM 683 C C . VAL A 1 86 ? 13.233 1.536 10.543 1.00 92.19 86 VAL A C 1
ATOM 685 O O . VAL A 1 86 ? 13.315 0.689 11.428 1.00 92.19 86 VAL A O 1
ATOM 688 N N . ASP A 1 87 ? 13.315 2.839 10.810 1.00 91.75 87 ASP A N 1
ATOM 689 C CA . ASP A 1 87 ? 13.443 3.431 12.148 1.00 91.75 87 ASP A CA 1
ATOM 690 C C . ASP A 1 87 ? 12.101 3.571 12.893 1.00 91.75 87 ASP A C 1
ATOM 692 O O . ASP A 1 87 ? 12.062 4.038 14.030 1.00 91.75 87 ASP A O 1
ATOM 696 N N . GLY A 1 88 ? 10.996 3.123 12.287 1.00 94.38 88 GLY A N 1
ATOM 697 C CA . GLY A 1 88 ? 9.676 3.074 12.912 1.00 94.38 88 GLY A CA 1
ATOM 698 C C . GLY A 1 88 ? 8.863 4.364 12.797 1.00 94.38 88 GLY A C 1
ATOM 699 O O . GLY A 1 88 ? 7.771 4.440 13.368 1.00 94.38 88 GLY A O 1
ATOM 700 N N . GLN A 1 89 ? 9.338 5.367 12.050 1.00 94.50 89 GLN A N 1
ATOM 701 C CA . GLN A 1 89 ? 8.546 6.554 11.746 1.00 94.50 89 GLN A CA 1
ATOM 702 C C . GLN A 1 89 ? 7.349 6.159 10.880 1.00 94.50 89 GLN A C 1
ATOM 704 O O . GLN A 1 89 ? 7.482 5.521 9.837 1.00 94.50 89 GLN A O 1
ATOM 709 N N . ARG A 1 90 ? 6.158 6.571 11.311 1.00 95.94 90 ARG A N 1
ATOM 710 C CA . ARG A 1 90 ? 4.901 6.320 10.610 1.00 95.94 90 ARG A CA 1
ATOM 711 C C . ARG A 1 90 ? 4.362 7.612 10.017 1.00 95.94 90 ARG A C 1
ATOM 713 O O . ARG A 1 90 ? 4.321 8.630 10.701 1.00 95.94 90 ARG A O 1
ATOM 720 N N . GLY A 1 91 ? 3.911 7.563 8.771 1.00 95.38 91 GLY A N 1
ATOM 721 C CA . GLY A 1 91 ? 3.360 8.733 8.093 1.00 95.38 91 GLY A CA 1
ATOM 722 C C . GLY A 1 91 ? 2.829 8.419 6.702 1.00 95.38 91 GLY A C 1
ATOM 723 O O . GLY A 1 91 ? 2.842 7.272 6.249 1.00 95.38 91 GLY A O 1
ATOM 724 N N . PHE A 1 92 ? 2.347 9.454 6.022 1.00 95.81 92 PHE A N 1
ATOM 725 C CA . PHE A 1 92 ? 1.860 9.342 4.654 1.00 95.81 92 PHE A CA 1
ATOM 726 C C . PHE A 1 92 ? 2.987 9.404 3.626 1.00 95.81 92 PHE A C 1
ATOM 728 O O . PHE A 1 92 ? 3.989 10.096 3.802 1.00 95.81 92 PHE A O 1
ATOM 735 N N . ILE A 1 93 ? 2.783 8.712 2.512 1.00 95.19 93 ILE A N 1
ATOM 736 C CA . ILE A 1 93 ? 3.633 8.759 1.325 1.00 95.19 93 ILE A CA 1
ATOM 737 C C . ILE A 1 93 ? 2.751 8.701 0.076 1.00 95.19 93 ILE A C 1
ATOM 739 O O . ILE A 1 93 ? 1.672 8.108 0.095 1.00 95.19 93 ILE A O 1
ATOM 743 N N . LEU A 1 94 ? 3.178 9.344 -1.008 1.00 93.62 94 LEU A N 1
ATOM 744 C CA . LEU A 1 94 ? 2.463 9.292 -2.284 1.00 93.62 94 LEU A CA 1
ATOM 745 C C . LEU A 1 94 ? 2.873 8.047 -3.077 1.00 93.62 94 LEU A C 1
ATOM 747 O O . LEU A 1 94 ? 4.051 7.691 -3.114 1.00 93.62 94 LEU A O 1
ATOM 751 N N . ASP A 1 95 ? 1.920 7.431 -3.773 1.00 91.56 95 ASP A N 1
ATOM 752 C CA . ASP A 1 95 ? 2.144 6.233 -4.589 1.00 91.56 95 ASP A CA 1
ATOM 753 C C . ASP A 1 95 ? 3.222 6.444 -5.673 1.00 91.56 95 ASP A C 1
ATOM 755 O O . ASP A 1 95 ? 3.966 5.529 -6.005 1.00 91.56 95 ASP A O 1
ATOM 759 N N . GLY A 1 96 ? 3.341 7.666 -6.201 1.00 91.94 96 GLY A N 1
ATOM 760 C CA . GLY A 1 96 ? 4.344 8.070 -7.189 1.00 91.94 96 GLY A CA 1
ATOM 761 C C . GLY A 1 96 ? 5.723 8.412 -6.617 1.00 91.94 96 GLY A C 1
ATOM 762 O O . GLY A 1 96 ? 6.564 8.940 -7.351 1.00 91.94 96 GLY A O 1
ATOM 763 N N . MET A 1 97 ? 5.942 8.175 -5.323 1.00 93.69 97 MET A N 1
ATOM 764 C CA . MET A 1 97 ? 7.234 8.350 -4.645 1.00 93.69 97 MET A CA 1
ATOM 765 C C . MET A 1 97 ? 7.874 7.019 -4.253 1.00 93.69 97 MET A C 1
ATOM 767 O O . MET A 1 97 ? 8.979 7.013 -3.719 1.00 93.69 97 MET A O 1
ATOM 771 N N . ILE A 1 98 ? 7.204 5.901 -4.527 1.00 95.75 98 ILE A N 1
ATOM 772 C CA . ILE A 1 98 ? 7.716 4.553 -4.296 1.00 95.75 98 ILE A CA 1
ATOM 773 C C . ILE A 1 98 ? 7.779 3.776 -5.607 1.00 95.75 98 ILE A C 1
ATOM 775 O O . ILE A 1 98 ? 7.092 4.106 -6.572 1.00 95.75 98 ILE A O 1
ATOM 779 N N . GLN A 1 99 ? 8.583 2.717 -5.638 1.00 96.62 99 GLN A N 1
ATOM 780 C CA . GLN A 1 99 ? 8.573 1.768 -6.743 1.00 96.62 99 GLN A CA 1
ATOM 781 C C . GLN A 1 99 ? 7.192 1.108 -6.811 1.00 96.62 99 GLN A C 1
ATOM 783 O O . GLN A 1 99 ? 6.669 0.640 -5.791 1.00 96.62 99 GLN A O 1
ATOM 788 N N . ARG A 1 100 ? 6.587 1.054 -8.003 1.00 94.88 100 ARG A N 1
ATOM 789 C CA . ARG A 1 100 ? 5.223 0.519 -8.150 1.00 94.88 100 ARG A CA 1
ATOM 790 C C . ARG A 1 100 ? 5.169 -0.997 -8.270 1.00 94.88 100 ARG A C 1
ATOM 792 O O . ARG A 1 100 ? 4.137 -1.585 -7.950 1.00 94.88 100 ARG A O 1
ATOM 799 N N . SER A 1 101 ? 6.254 -1.643 -8.692 1.00 96.81 101 SER A N 1
ATOM 800 C CA . SER A 1 101 ? 6.291 -3.100 -8.885 1.00 96.81 101 SER A CA 1
ATOM 801 C C . SER A 1 101 ? 5.900 -3.893 -7.629 1.00 96.81 101 SER A C 1
ATOM 803 O O . SER A 1 101 ? 5.059 -4.786 -7.752 1.00 96.81 101 SER A O 1
ATOM 805 N N . PRO A 1 102 ? 6.383 -3.557 -6.413 1.00 98.25 102 PRO A N 1
ATOM 806 C CA . PRO A 1 102 ? 5.918 -4.217 -5.193 1.00 98.25 102 PRO A CA 1
ATOM 807 C C . PRO A 1 102 ? 4.415 -4.065 -4.935 1.00 98.25 102 PRO A C 1
ATOM 809 O O . PRO A 1 102 ? 3.774 -5.018 -4.496 1.00 98.25 102 PRO A O 1
ATOM 812 N N . PHE A 1 103 ? 3.828 -2.908 -5.261 1.00 97.81 103 PHE A N 1
ATOM 813 C CA . PHE A 1 103 ? 2.391 -2.688 -5.098 1.00 97.81 103 PHE A CA 1
ATOM 814 C C . PHE A 1 103 ? 1.573 -3.553 -6.065 1.00 97.81 103 PHE A C 1
ATOM 816 O O . PHE A 1 103 ? 0.638 -4.234 -5.646 1.00 97.81 103 PHE A O 1
ATOM 823 N N . ALA A 1 104 ? 1.958 -3.598 -7.344 1.00 97.50 104 ALA A N 1
ATOM 824 C CA . ALA A 1 104 ? 1.318 -4.476 -8.323 1.00 97.50 104 ALA A CA 1
ATOM 825 C C . ALA A 1 104 ? 1.445 -5.961 -7.928 1.00 97.50 104 ALA A C 1
ATOM 827 O O . ALA A 1 104 ? 0.474 -6.715 -8.025 1.00 97.50 104 ALA A O 1
ATOM 828 N N . GLY A 1 105 ? 2.616 -6.369 -7.426 1.00 98.00 105 GLY A N 1
ATOM 829 C CA . GLY A 1 105 ? 2.858 -7.723 -6.924 1.00 98.00 105 GLY A CA 1
ATOM 830 C C . GLY A 1 105 ? 1.983 -8.078 -5.720 1.00 98.00 105 GLY A C 1
ATOM 831 O O . GLY A 1 105 ? 1.403 -9.164 -5.678 1.00 98.00 105 GLY A O 1
ATOM 832 N N . PHE A 1 106 ? 1.823 -7.149 -4.775 1.00 98.38 106 PHE A N 1
ATOM 833 C CA . PHE A 1 106 ? 0.903 -7.311 -3.651 1.00 98.38 106 PHE A CA 1
ATOM 834 C C . PHE A 1 106 ? -0.538 -7.504 -4.118 1.00 98.38 106 PHE A C 1
ATOM 836 O O . PHE A 1 106 ? -1.181 -8.461 -3.693 1.00 98.38 106 PHE A O 1
ATOM 843 N N . LEU A 1 107 ? -1.034 -6.646 -5.014 1.00 98.25 107 LEU A N 1
ATOM 844 C CA . LEU A 1 107 ? -2.406 -6.749 -5.513 1.00 98.25 107 LEU A CA 1
ATOM 845 C C . LEU A 1 107 ? -2.645 -8.087 -6.216 1.00 98.25 107 LEU A C 1
ATOM 847 O O . LEU A 1 107 ? -3.657 -8.732 -5.952 1.00 98.25 107 LEU A O 1
ATOM 851 N N . LYS A 1 108 ? -1.694 -8.550 -7.040 1.00 98.19 108 LYS A N 1
ATOM 852 C CA . LYS A 1 108 ? -1.793 -9.865 -7.688 1.00 98.19 108 LYS A CA 1
ATOM 853 C C . LYS A 1 108 ? -1.879 -10.992 -6.666 1.00 98.19 108 LYS A C 1
ATOM 855 O O . LYS A 1 108 ? -2.780 -11.819 -6.746 1.00 98.19 108 LYS A O 1
ATOM 860 N N . LYS A 1 109 ? -0.978 -10.991 -5.679 1.00 98.19 109 LYS A N 1
ATOM 861 C CA . LYS A 1 109 ? -0.963 -11.986 -4.601 1.00 98.19 109 LYS A CA 1
ATOM 862 C C . LYS A 1 109 ? -2.260 -11.960 -3.791 1.00 98.19 109 LYS A C 1
ATOM 864 O O . LYS A 1 109 ? -2.777 -13.018 -3.450 1.00 98.19 109 LYS A O 1
ATOM 869 N N . ALA A 1 110 ? -2.780 -10.772 -3.493 1.00 97.88 110 ALA A N 1
ATOM 870 C CA . ALA A 1 110 ? -4.025 -10.603 -2.758 1.00 97.88 110 ALA A CA 1
ATOM 871 C C . ALA A 1 110 ? -5.227 -11.131 -3.556 1.00 97.88 110 ALA A C 1
ATOM 873 O O . ALA A 1 110 ? -6.072 -11.811 -2.986 1.00 97.88 110 ALA A O 1
ATOM 874 N N . ILE A 1 111 ? -5.287 -10.867 -4.864 1.00 97.56 111 ILE A N 1
ATOM 875 C CA . ILE A 1 111 ? -6.326 -11.391 -5.763 1.00 97.56 111 ILE A CA 1
ATOM 876 C C . ILE A 1 111 ? -6.254 -12.919 -5.835 1.00 97.56 111 ILE A C 1
ATOM 878 O O . ILE A 1 111 ? -7.249 -13.586 -5.562 1.00 97.56 111 ILE A O 1
ATOM 882 N N . ASP A 1 112 ? -5.081 -13.476 -6.140 1.00 97.19 112 ASP A N 1
ATOM 883 C CA . ASP A 1 112 ? -4.897 -14.924 -6.300 1.00 97.19 112 ASP A CA 1
ATOM 884 C C . ASP A 1 112 ? -5.143 -15.683 -4.994 1.00 97.19 112 ASP A C 1
ATOM 886 O O . ASP A 1 112 ? -5.738 -16.757 -4.989 1.00 97.19 112 ASP A O 1
ATOM 890 N N . GLY A 1 113 ? -4.695 -15.107 -3.878 1.00 97.19 113 GLY A N 1
ATOM 891 C CA . GLY A 1 113 ? -4.900 -15.642 -2.537 1.00 97.19 113 GLY A CA 1
ATOM 892 C C . GLY A 1 113 ? -6.263 -15.309 -1.934 1.00 97.19 113 GLY A C 1
ATOM 893 O O . GLY A 1 113 ? -6.499 -15.679 -0.789 1.00 97.19 113 GLY A O 1
ATOM 894 N N . GLN A 1 114 ? -7.130 -14.595 -2.664 1.00 96.25 114 GLN A N 1
ATOM 895 C CA . GLN A 1 114 ? -8.454 -14.153 -2.216 1.00 96.25 114 GLN A CA 1
ATOM 896 C C . GLN A 1 114 ? -8.438 -13.451 -0.850 1.00 96.25 114 GLN A C 1
ATOM 898 O O . GLN A 1 114 ? -9.291 -13.690 -0.000 1.00 96.25 114 GLN A O 1
ATOM 903 N N . PHE A 1 115 ? -7.458 -12.576 -0.631 1.00 97.00 115 PHE A N 1
ATOM 904 C CA . PHE A 1 115 ? -7.294 -11.897 0.648 1.00 97.00 115 PHE A CA 1
ATOM 905 C C . PHE A 1 115 ? -8.500 -11.019 0.980 1.00 97.00 115 PHE A C 1
ATOM 907 O O . PHE A 1 115 ? -9.051 -10.321 0.123 1.00 97.00 115 PHE A O 1
ATOM 914 N N . GLU A 1 116 ? -8.839 -11.011 2.263 1.00 97.06 116 GLU A N 1
ATOM 915 C CA . GLU A 1 116 ? -9.792 -10.085 2.853 1.00 97.06 116 GLU A CA 1
ATOM 916 C C . GLU A 1 116 ? -9.042 -8.913 3.488 1.00 97.06 116 GLU A C 1
ATOM 918 O O . GLU A 1 116 ? -8.218 -9.103 4.382 1.00 97.06 116 GLU A O 1
ATOM 923 N N . LEU A 1 117 ? -9.329 -7.692 3.044 1.00 97.56 117 LEU A N 1
ATOM 924 C CA . LEU A 1 117 ? -8.760 -6.476 3.623 1.00 97.56 117 LEU A CA 1
ATOM 925 C C . LEU A 1 117 ? -9.813 -5.731 4.428 1.00 97.56 117 LEU A C 1
ATOM 927 O O . LEU A 1 117 ? -10.968 -5.634 4.021 1.00 97.56 117 LEU A O 1
ATOM 931 N N . LYS A 1 118 ? -9.416 -5.153 5.557 1.00 96.81 118 LYS A N 1
ATOM 932 C CA . LYS A 1 118 ? -10.312 -4.362 6.396 1.00 96.81 118 LYS A CA 1
ATOM 933 C C . LYS A 1 118 ? -10.435 -2.946 5.853 1.00 96.81 118 LYS A C 1
ATOM 935 O O . LYS A 1 118 ? -9.438 -2.289 5.553 1.00 96.81 118 LYS A O 1
ATOM 940 N N . VAL A 1 119 ? -11.670 -2.466 5.775 1.00 96.81 119 VAL A N 1
ATOM 941 C CA . VAL A 1 119 ? -11.986 -1.068 5.495 1.00 96.81 119 VAL A CA 1
ATOM 942 C C . VAL A 1 119 ? -11.988 -0.320 6.820 1.00 96.81 119 VAL A C 1
ATOM 944 O O . VAL A 1 119 ? -12.856 -0.537 7.662 1.00 96.81 119 VAL A O 1
ATOM 947 N N . ILE A 1 120 ? -11.010 0.555 7.017 1.00 96.62 120 ILE A N 1
ATOM 948 C CA . ILE A 1 120 ? -10.751 1.231 8.288 1.00 96.62 120 ILE A CA 1
ATOM 949 C C . ILE A 1 120 ? -11.109 2.709 8.174 1.00 96.62 120 ILE A C 1
ATOM 951 O O . ILE A 1 120 ? -10.692 3.371 7.223 1.00 96.62 120 ILE A O 1
ATOM 955 N N . SER A 1 121 ? -11.862 3.231 9.144 1.00 95.19 121 SER A N 1
ATOM 956 C CA . SER A 1 121 ? -12.172 4.659 9.262 1.00 95.19 121 SER A CA 1
ATOM 957 C C . SER A 1 121 ? -10.899 5.484 9.443 1.00 95.19 121 SER A C 1
ATOM 959 O O . SER A 1 121 ? -9.972 5.083 10.153 1.00 95.19 121 SER A O 1
ATOM 961 N N . GLN A 1 122 ? -10.855 6.648 8.800 1.00 93.12 122 GLN A N 1
ATOM 962 C CA . GLN A 1 122 ? -9.807 7.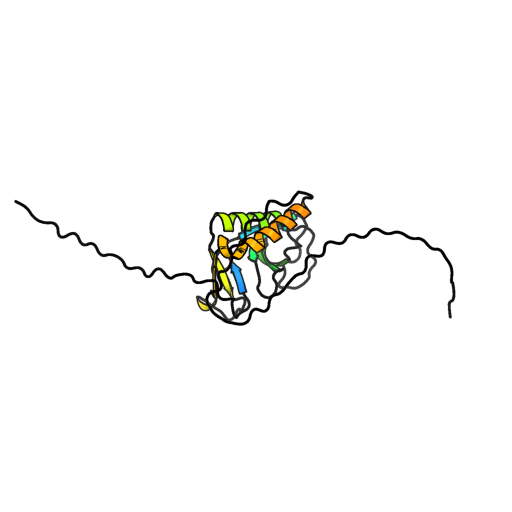646 9.017 1.00 93.12 122 GLN A CA 1
ATOM 963 C C . GLN A 1 122 ? -10.148 8.623 10.157 1.00 93.12 122 GLN A C 1
ATOM 965 O O . GLN A 1 122 ? -9.293 9.419 10.536 1.00 93.12 122 GLN A O 1
ATOM 970 N N . ASP A 1 123 ? -11.376 8.604 10.690 1.00 91.25 123 ASP A N 1
ATOM 971 C CA . ASP A 1 123 ? -11.763 9.492 11.789 1.00 91.25 123 ASP A CA 1
ATOM 972 C C . ASP A 1 123 ? -11.165 8.995 13.111 1.00 91.25 123 ASP A C 1
ATOM 974 O O . ASP A 1 123 ? -11.491 7.911 13.592 1.00 91.25 123 ASP A O 1
ATOM 978 N N . ASN A 1 124 ? -10.322 9.819 13.735 1.00 85.50 124 ASN A N 1
ATOM 979 C CA . ASN A 1 124 ? -9.694 9.512 15.021 1.00 85.50 124 ASN A CA 1
ATOM 980 C C . ASN A 1 124 ? -10.705 9.359 16.173 1.00 85.50 124 ASN A C 1
ATOM 982 O O . ASN A 1 124 ? -10.352 8.832 17.227 1.00 85.50 124 ASN A O 1
ATOM 986 N N . LYS A 1 125 ? -11.952 9.816 15.997 1.00 90.94 125 LYS A N 1
ATOM 987 C CA . LYS A 1 125 ? -13.047 9.604 16.956 1.00 90.94 125 LYS A CA 1
ATOM 988 C C . LYS A 1 125 ? -13.624 8.189 16.888 1.00 90.94 125 LYS A C 1
ATOM 990 O O . LYS A 1 125 ? -14.241 7.742 17.856 1.00 90.94 125 LYS A O 1
ATOM 995 N N . ASP A 1 126 ? -13.441 7.485 15.771 1.00 89.19 126 ASP A N 1
ATOM 996 C CA . ASP A 1 126 ? -13.889 6.105 15.616 1.00 89.19 126 ASP A CA 1
ATOM 997 C C . ASP A 1 126 ? -12.878 5.160 16.297 1.00 89.19 126 ASP A C 1
ATOM 999 O O . ASP A 1 126 ? -11.780 4.902 15.801 1.00 89.19 126 ASP A O 1
ATOM 1003 N N . ILE A 1 127 ? -13.260 4.638 17.464 1.00 86.81 127 ILE A N 1
ATOM 1004 C CA . ILE A 1 127 ? -12.442 3.741 18.295 1.00 86.81 127 ILE A CA 1
ATOM 1005 C C . ILE A 1 127 ? -13.073 2.351 18.425 1.00 86.81 127 ILE A C 1
ATOM 1007 O O . ILE A 1 127 ? -14.292 2.193 18.318 1.00 86.81 127 ILE A O 1
ATOM 1011 N N . GLY A 1 128 ? -12.236 1.343 18.692 1.00 87.25 128 GLY A N 1
ATOM 1012 C CA . GLY A 1 128 ? -12.668 -0.053 18.813 1.00 87.25 128 GLY A CA 1
ATOM 1013 C C . GLY A 1 128 ? -13.347 -0.553 17.536 1.00 87.25 128 GLY A C 1
ATOM 1014 O O . GLY A 1 128 ? -12.918 -0.226 16.432 1.00 87.25 128 GLY A O 1
ATOM 1015 N N . GLU A 1 129 ? -14.443 -1.292 17.689 1.00 87.31 129 GLU A N 1
ATOM 1016 C CA . GLU A 1 129 ? -15.197 -1.889 16.576 1.00 87.31 129 GLU A CA 1
ATOM 1017 C C . GLU A 1 129 ? -15.745 -0.850 15.585 1.00 87.31 129 GLU A C 1
ATOM 1019 O O . GLU A 1 129 ? -15.822 -1.115 14.390 1.00 87.31 129 GLU A O 1
ATOM 1024 N N . LYS A 1 130 ? -16.045 0.377 16.042 1.00 87.81 130 LYS A N 1
ATOM 1025 C CA . LYS A 1 130 ? -16.549 1.463 15.175 1.00 87.81 130 LYS A CA 1
ATOM 1026 C C . LYS A 1 130 ? -15.537 1.907 14.121 1.00 87.81 130 LYS A C 1
ATOM 1028 O O . LYS A 1 130 ? -15.907 2.577 13.158 1.00 87.81 130 LYS A O 1
ATOM 1033 N N . ARG A 1 131 ? -14.265 1.563 14.322 1.00 93.19 131 ARG A N 1
ATOM 1034 C CA . ARG A 1 131 ? -13.185 1.858 13.388 1.00 93.19 131 ARG A CA 1
ATOM 1035 C C . ARG A 1 131 ? -13.247 0.966 12.145 1.00 93.19 131 ARG A C 1
ATOM 1037 O O . ARG A 1 131 ? -12.789 1.392 11.087 1.00 93.19 131 ARG A O 1
ATOM 1044 N N . VAL A 1 132 ? -13.807 -0.240 12.250 1.00 94.75 132 VAL A N 1
ATOM 1045 C CA . VAL A 1 132 ? -13.940 -1.179 11.131 1.00 94.75 132 VAL A CA 1
ATOM 1046 C C . VAL A 1 132 ? -15.265 -0.915 10.423 1.00 94.75 132 VAL A C 1
ATOM 1048 O O . VAL A 1 132 ? -16.341 -1.110 10.975 1.00 94.75 132 VAL A O 1
ATOM 1051 N N . LEU A 1 133 ? -15.187 -0.444 9.182 1.00 94.44 133 LEU A N 1
ATOM 1052 C CA . LEU A 1 133 ? -16.348 -0.083 8.366 1.00 94.44 133 LEU A CA 1
ATOM 1053 C C . LEU A 1 133 ? -16.826 -1.237 7.474 1.00 94.44 133 LEU A C 1
ATOM 1055 O O . LEU A 1 133 ? -17.917 -1.163 6.912 1.00 94.44 133 LEU A O 1
ATOM 1059 N N . GLY A 1 134 ? -16.008 -2.279 7.323 1.00 94.06 134 GLY A N 1
ATOM 1060 C CA . GLY A 1 134 ? -16.313 -3.456 6.520 1.00 94.06 134 GLY A CA 1
ATOM 1061 C C . GLY A 1 134 ? -15.059 -4.188 6.052 1.00 94.06 134 GLY A C 1
ATOM 1062 O O . GLY A 1 134 ? -13.958 -3.970 6.569 1.00 94.06 134 GLY A O 1
ATOM 1063 N N . THR A 1 135 ? -15.242 -5.025 5.036 1.00 94.94 135 THR A N 1
ATOM 1064 C CA . THR A 1 135 ? -14.193 -5.834 4.410 1.00 94.94 135 THR A CA 1
ATOM 1065 C C . THR A 1 135 ? -14.266 -5.684 2.890 1.00 94.94 135 THR A C 1
ATOM 1067 O O . THR A 1 135 ? -15.345 -5.493 2.333 1.00 94.94 135 THR A O 1
ATOM 1070 N N . VAL A 1 136 ? -13.114 -5.765 2.233 1.00 94.38 136 VAL A N 1
ATOM 1071 C CA . VAL A 1 136 ? -12.941 -5.815 0.779 1.00 94.38 136 VAL A CA 1
ATOM 1072 C C . VAL A 1 136 ? -12.366 -7.175 0.402 1.00 94.38 136 VAL A C 1
ATOM 1074 O O . VAL A 1 136 ? -11.365 -7.599 0.984 1.00 94.38 136 VAL A O 1
ATOM 1077 N N . LEU A 1 137 ? -12.977 -7.841 -0.579 1.00 94.25 137 LEU A N 1
ATOM 1078 C CA . LEU A 1 137 ? -12.492 -9.109 -1.112 1.00 94.25 137 LEU A CA 1
ATOM 1079 C C . LEU A 1 137 ? -11.605 -8.814 -2.317 1.00 94.25 137 LEU A C 1
ATOM 1081 O O . LEU A 1 137 ? -12.085 -8.407 -3.374 1.00 94.25 137 LEU A O 1
ATOM 1085 N N . ALA A 1 138 ? -10.297 -9.033 -2.179 1.00 94.25 138 ALA A N 1
ATOM 1086 C CA . ALA A 1 138 ? -9.324 -8.614 -3.186 1.00 94.25 138 ALA A CA 1
ATOM 1087 C C . ALA A 1 138 ? -9.651 -9.138 -4.595 1.00 94.25 138 ALA A C 1
ATOM 1089 O O . ALA A 1 138 ? -9.578 -8.387 -5.567 1.00 94.25 138 ALA A O 1
ATOM 1090 N N . HIS A 1 139 ? -10.080 -10.398 -4.693 1.00 92.19 139 HIS A N 1
ATOM 1091 C CA . HIS A 1 139 ? -10.410 -11.056 -5.956 1.00 92.19 139 HIS A CA 1
ATOM 1092 C C . HIS A 1 139 ? -11.663 -10.511 -6.663 1.00 92.19 139 HIS A C 1
ATOM 1094 O O . HIS A 1 139 ? -11.861 -10.811 -7.835 1.00 92.19 139 HIS A O 1
ATOM 1100 N N . LEU A 1 140 ? -12.503 -9.723 -5.989 1.00 91.25 140 LEU A N 1
ATOM 1101 C CA . LEU A 1 140 ? -13.669 -9.071 -6.597 1.00 91.25 140 LEU A CA 1
ATOM 1102 C C . LEU A 1 140 ? -13.421 -7.580 -6.804 1.00 91.25 140 LEU A C 1
ATOM 1104 O O . LEU A 1 140 ? -13.745 -7.021 -7.851 1.00 91.25 140 LEU A O 1
ATOM 1108 N N . ASP A 1 141 ? -12.814 -6.946 -5.807 1.00 92.94 141 ASP A N 1
ATOM 1109 C CA . ASP A 1 141 ? -12.815 -5.495 -5.676 1.00 92.94 141 ASP A CA 1
ATOM 1110 C C . ASP A 1 141 ? -11.515 -4.833 -6.160 1.00 92.94 141 ASP A C 1
ATOM 1112 O O . ASP A 1 141 ? -11.531 -3.650 -6.500 1.00 92.94 141 ASP A O 1
ATOM 1116 N N . LEU A 1 142 ? -10.388 -5.562 -6.199 1.00 96.00 142 LEU A N 1
ATOM 1117 C CA . LEU A 1 142 ? -9.060 -4.986 -6.481 1.00 96.00 142 LEU A CA 1
ATOM 1118 C C . LEU A 1 142 ? -8.510 -5.302 -7.874 1.00 96.00 142 LEU A C 1
ATOM 1120 O O . LEU A 1 142 ? -7.419 -4.848 -8.213 1.00 96.00 142 LEU A O 1
ATOM 1124 N N . ILE A 1 143 ? -9.248 -6.030 -8.716 1.00 96.12 143 ILE A N 1
ATOM 1125 C CA . ILE A 1 143 ? -8.792 -6.378 -10.073 1.00 96.12 143 ILE A CA 1
ATOM 1126 C C . ILE A 1 143 ? -8.513 -5.125 -10.914 1.00 96.12 143 ILE A C 1
ATOM 1128 O O . ILE A 1 143 ? -7.489 -5.041 -11.592 1.00 96.12 143 ILE A O 1
ATOM 1132 N N . ARG A 1 144 ? -9.382 -4.111 -10.829 1.00 95.31 144 ARG A N 1
ATOM 1133 C CA . ARG A 1 144 ? -9.166 -2.837 -11.532 1.00 95.31 144 ARG A CA 1
ATOM 1134 C C . ARG A 1 144 ? -7.914 -2.120 -11.029 1.00 95.31 144 ARG A C 1
ATOM 1136 O O . ARG A 1 144 ? -7.139 -1.617 -11.839 1.00 95.31 144 ARG A O 1
ATOM 1143 N N . ASP A 1 145 ? -7.707 -2.092 -9.711 1.00 95.19 145 ASP A N 1
ATOM 1144 C CA . ASP A 1 145 ? -6.507 -1.503 -9.112 1.00 95.19 145 ASP A CA 1
ATOM 1145 C C . ASP A 1 145 ? -5.245 -2.241 -9.581 1.00 95.19 145 ASP A C 1
ATOM 1147 O O . ASP A 1 145 ? -4.258 -1.593 -9.927 1.00 95.19 145 ASP A O 1
ATOM 1151 N N . TYR A 1 146 ? -5.292 -3.577 -9.666 1.00 97.12 146 TYR A N 1
ATOM 1152 C CA . TYR A 1 146 ? -4.190 -4.388 -10.181 1.00 97.12 146 TYR A CA 1
ATOM 1153 C C . TYR A 1 146 ? -3.863 -4.046 -11.633 1.00 97.12 146 TYR A C 1
ATOM 1155 O O . TYR A 1 146 ? -2.709 -3.740 -11.918 1.00 97.12 146 TYR A O 1
ATOM 1163 N N . ASN A 1 147 ? -4.849 -4.039 -12.536 1.00 97.12 147 ASN A N 1
ATOM 1164 C CA . ASN A 1 147 ? -4.607 -3.767 -13.958 1.00 97.12 147 ASN A CA 1
ATOM 1165 C C . ASN A 1 147 ? -3.940 -2.390 -14.154 1.00 97.12 147 ASN A C 1
ATOM 1167 O O . ASN A 1 147 ? -2.968 -2.255 -14.901 1.00 97.12 147 ASN A O 1
ATOM 1171 N N . VAL A 1 148 ? -4.390 -1.371 -13.409 1.00 95.50 148 VAL A N 1
ATOM 1172 C CA . VAL A 1 148 ? -3.775 -0.034 -13.431 1.00 95.50 148 VAL A CA 1
ATOM 1173 C C . VAL A 1 148 ? -2.360 -0.052 -12.846 1.00 95.50 148 VAL A C 1
ATOM 1175 O O . VAL A 1 148 ? -1.438 0.501 -13.452 1.00 95.50 148 VAL A O 1
ATOM 1178 N N . ALA A 1 149 ? -2.165 -0.666 -11.676 1.00 96.00 149 ALA A N 1
ATOM 1179 C CA . ALA A 1 149 ? -0.867 -0.714 -11.007 1.00 96.00 149 ALA A CA 1
ATOM 1180 C C . ALA A 1 149 ? 0.173 -1.488 -11.828 1.00 96.00 149 ALA A C 1
ATOM 1182 O O . ALA A 1 149 ? 1.301 -1.021 -11.975 1.00 96.00 149 ALA A O 1
ATOM 1183 N N . ALA 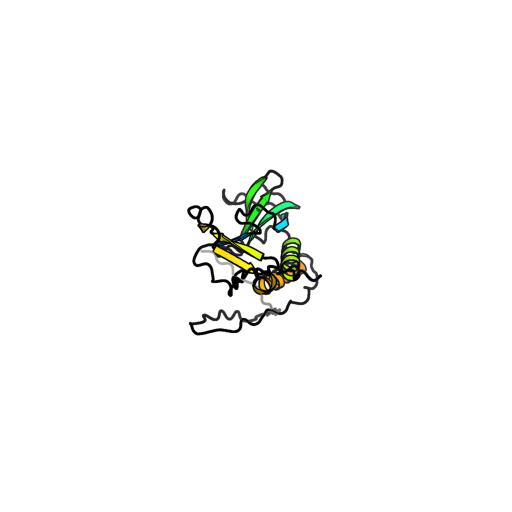A 1 150 ? -0.212 -2.624 -12.410 1.00 97.19 150 ALA A N 1
ATOM 1184 C CA . ALA A 1 150 ? 0.645 -3.471 -13.228 1.00 97.19 150 ALA A CA 1
ATOM 1185 C C . ALA A 1 150 ? 1.103 -2.755 -14.503 1.00 97.19 150 ALA A C 1
ATOM 1187 O O . ALA A 1 150 ? 2.290 -2.774 -14.825 1.00 97.19 150 ALA A O 1
ATOM 1188 N N . LYS A 1 151 ? 0.197 -2.036 -15.177 1.00 97.06 151 LYS A N 1
ATOM 1189 C CA . LYS A 1 151 ? 0.550 -1.218 -16.343 1.00 97.06 151 LYS A CA 1
ATOM 1190 C C . LYS A 1 151 ? 1.551 -0.116 -15.995 1.00 97.06 151 LYS A C 1
ATOM 1192 O O . LYS A 1 151 ? 2.515 0.095 -16.727 1.00 97.06 151 LYS A O 1
ATOM 1197 N N . ARG A 1 152 ? 1.339 0.581 -14.875 1.00 95.19 152 ARG A N 1
ATOM 1198 C CA . ARG A 1 152 ? 2.257 1.635 -14.412 1.00 95.19 152 ARG A CA 1
ATOM 1199 C C . ARG A 1 152 ? 3.620 1.067 -14.011 1.00 95.19 152 ARG A C 1
ATOM 1201 O O . ARG A 1 152 ? 4.632 1.657 -14.362 1.00 95.19 152 ARG A O 1
ATOM 1208 N N . ALA A 1 153 ? 3.646 -0.077 -13.330 1.00 96.00 153 ALA A N 1
ATOM 1209 C CA . ALA A 1 153 ? 4.885 -0.752 -12.950 1.00 96.00 153 ALA A CA 1
ATOM 1210 C C . ALA A 1 153 ? 5.699 -1.207 -14.174 1.00 96.00 153 ALA A C 1
ATOM 1212 O O . ALA A 1 153 ? 6.910 -1.020 -14.208 1.00 96.00 153 ALA A O 1
ATOM 1213 N N . ALA A 1 154 ? 5.044 -1.748 -15.206 1.00 96.38 154 ALA A N 1
ATOM 1214 C CA . ALA A 1 154 ? 5.719 -2.121 -16.448 1.00 96.38 154 ALA A CA 1
ATOM 1215 C C . ALA A 1 154 ? 6.312 -0.899 -17.168 1.00 96.38 154 ALA A C 1
ATOM 1217 O O . ALA A 1 154 ? 7.466 -0.936 -17.589 1.00 96.38 154 ALA A O 1
ATOM 1218 N N . ALA A 1 155 ? 5.566 0.211 -17.223 1.00 95.62 155 ALA A N 1
ATOM 1219 C CA . ALA A 1 155 ? 6.049 1.462 -17.804 1.00 95.62 155 ALA A CA 1
ATOM 1220 C C . ALA A 1 155 ? 7.287 2.021 -17.077 1.00 95.62 155 ALA A C 1
ATOM 1222 O O . ALA A 1 155 ? 8.209 2.489 -17.739 1.00 95.62 155 ALA A O 1
ATOM 1223 N N . GLU A 1 156 ? 7.348 1.932 -15.742 1.00 93.12 156 GLU A N 1
ATOM 1224 C CA . GLU A 1 156 ? 8.534 2.327 -14.958 1.00 93.12 156 GLU A CA 1
ATOM 1225 C C . GLU A 1 156 ? 9.786 1.512 -15.317 1.00 93.12 156 GLU A C 1
ATOM 1227 O O . GLU A 1 156 ? 10.900 2.019 -15.218 1.00 93.12 156 GLU A O 1
ATOM 1232 N N . LEU A 1 157 ? 9.607 0.266 -15.760 1.00 92.88 157 LEU A N 1
ATOM 1233 C CA . LEU A 1 157 ? 10.689 -0.642 -16.144 1.00 92.88 157 LEU A CA 1
ATOM 1234 C C . LEU A 1 157 ? 10.980 -0.645 -17.654 1.00 92.88 157 LEU A C 1
ATOM 1236 O O . LEU A 1 157 ? 11.868 -1.373 -18.092 1.00 92.88 157 LEU A O 1
ATOM 1240 N N . GLY A 1 158 ? 10.226 0.113 -18.458 1.00 94.38 158 GLY A N 1
ATOM 1241 C CA . GLY A 1 158 ? 10.291 0.029 -19.921 1.00 94.38 158 GLY A CA 1
ATOM 1242 C C . GLY A 1 158 ? 9.885 -1.346 -20.470 1.00 94.38 158 GLY A C 1
ATOM 1243 O O . GLY A 1 158 ? 10.350 -1.745 -21.535 1.00 94.38 158 GLY A O 1
ATOM 1244 N N . ALA A 1 159 ? 9.054 -2.082 -19.730 1.00 94.94 159 ALA A N 1
ATOM 1245 C CA . ALA A 1 159 ? 8.594 -3.423 -20.068 1.00 94.94 159 ALA A CA 1
ATOM 1246 C C . ALA A 1 159 ? 7.173 -3.406 -20.654 1.00 94.94 159 ALA A C 1
ATOM 1248 O O . ALA A 1 159 ? 6.403 -2.461 -20.459 1.00 94.94 159 ALA A O 1
ATOM 1249 N N . GLU A 1 160 ? 6.803 -4.486 -21.341 1.00 95.38 160 GLU A N 1
ATOM 1250 C CA . GLU A 1 160 ? 5.422 -4.705 -21.770 1.00 95.38 160 GLU A CA 1
ATOM 1251 C C . GLU A 1 160 ? 4.527 -5.003 -20.548 1.00 95.38 160 GLU A C 1
ATOM 1253 O O . GLU A 1 160 ? 4.929 -5.774 -19.667 1.00 95.38 160 GLU A O 1
ATOM 1258 N N . PRO A 1 161 ? 3.333 -4.389 -20.437 1.00 94.06 161 PRO A N 1
ATOM 1259 C CA . PRO A 1 161 ? 2.418 -4.682 -19.342 1.00 94.06 161 PRO A CA 1
ATOM 1260 C C . PRO A 1 161 ? 1.907 -6.128 -19.415 1.00 94.06 161 PRO A C 1
ATOM 1262 O O . PRO A 1 161 ? 1.678 -6.646 -20.508 1.00 94.06 161 PRO A O 1
ATOM 1265 N N . PRO A 1 162 ? 1.677 -6.789 -18.266 1.00 94.19 162 PRO A N 1
ATOM 1266 C CA . PRO A 1 162 ? 1.075 -8.116 -18.264 1.00 94.19 162 PRO A CA 1
ATOM 1267 C C . PRO A 1 162 ? -0.370 -8.067 -18.793 1.00 94.19 162 PRO A C 1
ATOM 1269 O O . PRO A 1 162 ? -1.005 -7.008 -18.738 1.00 94.19 162 PRO A O 1
ATOM 1272 N N . PRO A 1 163 ? -0.924 -9.209 -19.246 1.00 95.06 163 PRO A N 1
ATOM 1273 C CA . PRO A 1 163 ? -2.328 -9.296 -19.625 1.00 95.06 163 PRO A CA 1
ATOM 1274 C C . PRO A 1 163 ? -3.248 -8.837 -18.490 1.00 95.06 163 PRO A C 1
ATOM 1276 O O . PRO A 1 163 ? -3.064 -9.222 -17.332 1.00 95.06 163 PRO A O 1
ATOM 1279 N N . GLU A 1 164 ? -4.252 -8.028 -18.828 1.00 95.31 164 GLU A N 1
ATOM 1280 C CA . GLU A 1 164 ? -5.243 -7.572 -17.858 1.00 95.31 164 GLU A CA 1
ATOM 1281 C C . GLU A 1 164 ? -6.081 -8.744 -17.340 1.00 95.31 164 GLU A C 1
ATOM 1283 O O . GLU A 1 164 ? -6.517 -9.616 -18.096 1.00 95.31 164 GLU A O 1
ATOM 1288 N N . LEU A 1 165 ? -6.338 -8.747 -16.034 1.00 94.69 165 LEU A N 1
ATOM 1289 C CA . LEU A 1 165 ? -7.272 -9.692 -15.441 1.00 94.69 165 LEU A CA 1
ATOM 1290 C C . LEU A 1 165 ? -8.712 -9.272 -15.767 1.00 94.69 165 LEU A C 1
ATOM 1292 O O . LEU A 1 165 ? -9.017 -8.072 -15.748 1.00 94.69 165 LEU A O 1
ATOM 1296 N N . PRO A 1 166 ? -9.613 -10.238 -16.028 1.00 93.25 166 PRO A N 1
ATOM 1297 C CA . PRO A 1 166 ? -11.006 -9.940 -16.319 1.00 93.25 166 PRO A CA 1
ATOM 1298 C C . PRO A 1 166 ? -11.670 -9.323 -15.090 1.00 93.25 166 PRO A C 1
ATOM 1300 O O . PRO A 1 166 ? -11.636 -9.885 -13.996 1.00 93.25 166 PRO A O 1
ATOM 1303 N N . VAL A 1 167 ? -12.290 -8.161 -15.272 1.00 89.81 167 VAL A N 1
ATOM 1304 C CA . VAL A 1 167 ? -13.048 -7.497 -14.212 1.00 89.81 167 VAL A CA 1
ATOM 1305 C C . VAL A 1 167 ? -14.407 -8.194 -14.075 1.00 89.81 167 VAL A C 1
ATOM 1307 O O . VAL A 1 167 ? -15.130 -8.262 -15.070 1.00 89.81 167 VAL A O 1
ATOM 1310 N N . PRO A 1 168 ? -14.794 -8.675 -12.880 1.00 84.38 168 PRO A N 1
ATOM 1311 C CA . PRO A 1 168 ? -16.102 -9.280 -12.669 1.00 84.38 168 PRO A CA 1
ATOM 1312 C C . PRO A 1 168 ? -17.232 -8.311 -13.038 1.00 84.38 168 PRO A C 1
ATOM 1314 O O . PRO A 1 168 ? -17.228 -7.145 -12.629 1.00 84.38 168 PRO A O 1
ATOM 1317 N N . GLU A 1 169 ? -18.216 -8.789 -13.799 1.00 76.06 169 GLU A N 1
ATOM 1318 C CA . GLU A 1 169 ? -19.438 -8.029 -14.052 1.00 76.06 169 GLU A CA 1
ATOM 1319 C C . GLU A 1 169 ? -20.240 -7.911 -12.753 1.00 76.06 169 GLU A C 1
ATOM 1321 O O . GLU A 1 169 ? -20.680 -8.904 -12.169 1.00 76.06 169 GLU A O 1
ATOM 1326 N N . ILE A 1 170 ? -20.447 -6.680 -12.286 1.00 63.78 170 ILE A N 1
ATOM 1327 C CA . ILE A 1 170 ? -21.330 -6.415 -11.151 1.00 63.78 170 ILE A CA 1
ATOM 1328 C C . ILE A 1 170 ? -22.761 -6.584 -11.664 1.00 63.78 170 ILE A C 1
ATOM 1330 O O . ILE A 1 170 ? -23.284 -5.685 -12.319 1.00 63.78 170 ILE A O 1
ATOM 1334 N N . GLN A 1 171 ? -23.396 -7.726 -11.393 1.00 43.34 171 GLN A N 1
ATOM 1335 C CA . GLN A 1 171 ? -24.812 -7.914 -11.715 1.00 43.34 171 GLN A CA 1
ATOM 1336 C C . GLN A 1 171 ? -25.645 -6.923 -10.882 1.00 43.34 171 GLN A C 1
ATOM 1338 O O . GLN A 1 171 ? -25.648 -7.019 -9.649 1.00 43.34 171 GLN A O 1
ATOM 1343 N N . PRO A 1 172 ? -26.348 -5.959 -11.503 1.00 44.19 172 PRO A N 1
ATOM 1344 C CA . PRO A 1 172 ? -27.094 -4.957 -10.762 1.00 44.19 172 PRO A CA 1
ATOM 1345 C C . PRO A 1 172 ? -28.358 -5.593 -10.179 1.00 44.19 172 PRO A C 1
ATOM 1347 O O . PRO A 1 172 ? -29.348 -5.809 -10.876 1.00 44.19 172 PRO A O 1
ATOM 1350 N N . LYS A 1 173 ? -28.356 -5.874 -8.875 1.00 43.56 173 LYS A N 1
ATOM 1351 C CA . LYS A 1 173 ? -29.595 -6.135 -8.138 1.00 43.56 173 LYS A CA 1
ATOM 1352 C C . LYS A 1 173 ? -30.200 -4.804 -7.686 1.00 43.56 173 LYS A C 1
ATOM 1354 O O . LYS A 1 173 ? -29.783 -4.264 -6.673 1.00 43.56 173 LYS A O 1
ATOM 1359 N N . GLY A 1 174 ? -31.209 -4.329 -8.421 1.00 39.00 174 GLY A N 1
ATOM 1360 C CA . GLY A 1 174 ? -32.241 -3.410 -7.920 1.00 39.00 174 GLY A CA 1
ATOM 1361 C C . GLY A 1 174 ? -31.869 -1.921 -7.842 1.00 39.00 174 GLY A C 1
ATOM 1362 O O . GLY A 1 174 ? -30.976 -1.522 -7.112 1.00 39.00 174 GLY A O 1
ATOM 1363 N N . HIS A 1 175 ? -32.617 -1.118 -8.601 1.00 44.00 175 HIS A N 1
ATOM 1364 C CA . HIS A 1 175 ? -32.735 0.348 -8.631 1.00 44.00 175 HIS A CA 1
ATOM 1365 C C . HIS A 1 175 ? -31.934 1.194 -7.619 1.00 44.00 175 HIS A C 1
ATOM 1367 O O . HIS A 1 175 ? -32.229 1.193 -6.429 1.00 44.00 175 HIS A O 1
ATOM 1373 N N . THR A 1 176 ? -31.038 2.052 -8.128 1.00 37.56 176 THR A N 1
ATOM 1374 C CA . THR A 1 176 ? -31.054 3.524 -7.945 1.00 37.56 176 THR A CA 1
ATOM 1375 C C . THR A 1 176 ? -29.882 4.178 -8.708 1.00 37.56 176 THR A C 1
ATOM 1377 O O . THR A 1 176 ? -28.804 3.610 -8.828 1.00 37.56 176 THR A O 1
ATOM 1380 N N . HIS A 1 177 ? -30.165 5.335 -9.312 1.00 43.09 177 HIS A N 1
ATOM 1381 C CA . HIS A 1 177 ? -29.343 6.242 -10.137 1.00 43.09 177 HIS A CA 1
ATOM 1382 C C . HIS A 1 177 ? -27.819 6.005 -10.238 1.00 43.09 177 HIS A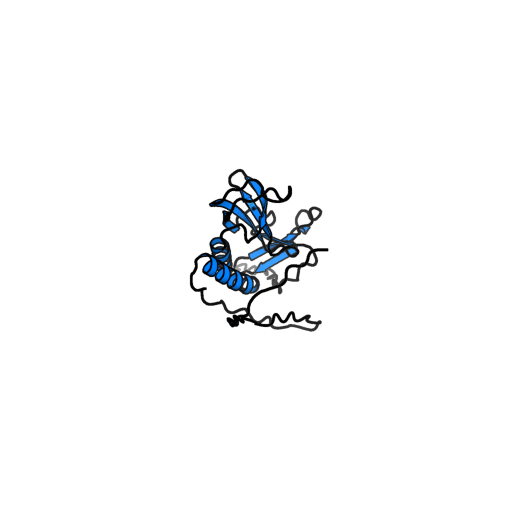 C 1
ATOM 1384 O O . HIS A 1 177 ? -27.059 6.323 -9.326 1.00 43.09 177 HIS A O 1
ATOM 1390 N N . SER A 1 178 ? -27.355 5.572 -11.416 1.00 39.56 178 SER A N 1
ATOM 1391 C CA . SER A 1 178 ? -25.936 5.543 -11.777 1.00 39.56 178 SER A CA 1
ATOM 1392 C C . SER A 1 178 ? -25.478 6.882 -12.374 1.00 39.56 178 SER A C 1
ATOM 1394 O O . SER A 1 178 ? -25.886 7.276 -13.465 1.00 39.56 178 SER A O 1
ATOM 1396 N N . HIS A 1 179 ? -24.553 7.560 -11.689 1.00 39.59 179 HIS A N 1
ATOM 1397 C CA . HIS A 1 179 ? -23.612 8.465 -12.346 1.00 39.59 179 HIS A CA 1
ATOM 1398 C C . HIS A 1 179 ? -22.527 7.619 -13.019 1.00 39.59 179 HIS A C 1
ATOM 1400 O O . HIS A 1 179 ? -21.580 7.157 -12.386 1.00 39.59 179 HIS A O 1
ATOM 1406 N N . SER A 1 180 ? -22.688 7.384 -14.317 1.00 35.59 180 SER A N 1
ATOM 1407 C CA . SER A 1 180 ? -21.655 6.800 -15.166 1.00 35.59 180 SER A CA 1
ATOM 1408 C C . SER A 1 180 ? -20.546 7.829 -15.414 1.00 35.59 180 SER A C 1
ATOM 1410 O O . SER A 1 180 ? -20.721 8.746 -16.217 1.00 35.59 180 SER A O 1
ATOM 1412 N N . HIS A 1 181 ? -19.389 7.671 -14.769 1.00 38.47 181 HIS A N 1
ATOM 1413 C CA . HIS A 1 181 ? -18.158 8.317 -15.225 1.00 38.47 181 HIS A CA 1
ATOM 1414 C C . HIS A 1 181 ? -17.602 7.542 -16.423 1.00 38.47 181 HIS A C 1
ATOM 1416 O O . HIS A 1 181 ? -16.846 6.584 -16.289 1.00 38.47 181 HIS A O 1
ATOM 1422 N N . SER A 1 182 ? -18.025 7.968 -17.611 1.00 37.69 182 SER A N 1
ATOM 1423 C CA . SER A 1 182 ? -17.359 7.666 -18.873 1.00 37.69 182 SER A CA 1
ATOM 1424 C C . SER A 1 182 ? -16.011 8.390 -18.895 1.00 37.69 182 SER A C 1
ATOM 1426 O O . SER A 1 182 ? -15.977 9.612 -19.042 1.00 37.69 182 SER A O 1
ATOM 1428 N N . HIS A 1 183 ? -14.902 7.660 -18.779 1.00 37.12 183 HIS A N 1
ATOM 1429 C CA . HIS A 1 183 ? -13.606 8.174 -19.214 1.00 37.12 183 HIS A CA 1
ATOM 1430 C C . HIS A 1 183 ? -13.338 7.675 -20.626 1.00 37.12 183 HIS A C 1
ATOM 1432 O O . HIS A 1 183 ? -13.044 6.506 -20.865 1.00 37.12 183 HIS A O 1
ATOM 1438 N N . ASN A 1 184 ? -13.514 8.610 -21.552 1.00 42.94 184 ASN A N 1
ATOM 1439 C CA . ASN A 1 184 ? -13.246 8.469 -22.965 1.00 42.94 184 ASN A CA 1
ATOM 1440 C C . ASN A 1 184 ? -11.786 8.044 -23.188 1.00 42.94 184 ASN A C 1
ATOM 1442 O O . ASN A 1 184 ? -10.863 8.619 -22.607 1.00 42.94 184 ASN A O 1
ATOM 1446 N N . ALA A 1 185 ? -11.597 7.049 -24.050 1.00 48.53 185 ALA A N 1
ATOM 1447 C CA . ALA A 1 185 ? -10.307 6.700 -24.614 1.00 48.53 185 ALA A CA 1
ATOM 1448 C C . ALA A 1 185 ? -9.830 7.838 -25.530 1.00 48.53 185 ALA A C 1
ATOM 1450 O O . ALA A 1 185 ? -10.580 8.324 -26.373 1.00 48.53 185 ALA A O 1
ATOM 1451 N N . GLY A 1 186 ? -8.576 8.253 -25.372 1.00 35.34 186 GLY A N 1
ATOM 1452 C CA . GLY A 1 186 ? -7.953 9.261 -26.225 1.00 35.34 186 GLY A CA 1
ATOM 1453 C C . GLY A 1 186 ? -6.436 9.160 -26.174 1.00 35.34 186 GLY A C 1
ATOM 1454 O O . GLY A 1 186 ? -5.788 9.906 -25.450 1.00 35.34 186 GLY A O 1
ATOM 1455 N N . HIS A 1 187 ? -5.880 8.205 -26.921 1.00 44.56 187 HIS A N 1
ATOM 1456 C CA . HIS A 1 187 ? -4.509 8.284 -27.427 1.00 44.56 187 HIS A CA 1
ATOM 1457 C C . HIS A 1 187 ? -4.523 9.141 -28.696 1.00 44.56 187 HIS A C 1
ATOM 1459 O O . HIS A 1 187 ? -5.299 8.870 -29.608 1.00 44.56 187 HIS A O 1
ATOM 1465 N N . GLY A 1 188 ? -3.645 10.139 -28.762 1.00 33.66 188 GLY A N 1
ATOM 1466 C CA . GLY A 1 188 ? -3.415 10.941 -29.958 1.00 33.66 188 GLY A CA 1
ATOM 1467 C C . GLY A 1 188 ? -2.053 11.615 -29.884 1.00 33.66 188 GLY A C 1
ATOM 1468 O O . GLY A 1 188 ? -1.931 12.712 -29.348 1.00 33.66 188 GLY A O 1
ATOM 1469 N N . HIS A 1 189 ? -1.026 10.939 -30.397 1.00 44.75 189 HIS A N 1
ATOM 1470 C CA . HIS A 1 189 ? 0.229 11.578 -30.778 1.00 44.75 189 HIS A CA 1
ATOM 1471 C C . HIS A 1 189 ? 0.036 12.204 -32.160 1.00 44.75 189 HIS A C 1
ATOM 1473 O O . HIS A 1 189 ? -0.255 11.486 -33.113 1.00 44.75 189 HIS A O 1
ATOM 1479 N N . SER A 1 190 ? 0.240 13.516 -32.270 1.00 40.59 190 SER A N 1
ATOM 1480 C CA . SER A 1 190 ? 0.357 14.198 -33.560 1.00 40.59 190 SER A CA 1
ATOM 1481 C C . SER A 1 190 ? 1.709 14.896 -33.634 1.00 40.59 190 SER A C 1
ATOM 1483 O O . SER A 1 190 ? 1.950 15.880 -32.938 1.00 40.59 190 SER A O 1
ATOM 1485 N N . HIS A 1 191 ? 2.583 14.368 -34.491 1.00 47.72 191 HIS A N 1
ATOM 1486 C CA . HIS A 1 191 ? 3.699 15.100 -35.078 1.00 47.72 191 HIS A CA 1
ATOM 1487 C C . HIS A 1 191 ? 3.212 15.779 -36.364 1.00 47.72 191 HIS A C 1
ATOM 1489 O O . HIS A 1 191 ? 2.679 15.125 -37.255 1.00 47.72 191 HIS A O 1
ATOM 1495 N N . GLY A 1 192 ? 3.437 17.084 -36.451 1.00 40.47 192 GLY A N 1
ATOM 1496 C CA . GLY A 1 192 ? 3.314 17.923 -37.643 1.00 40.47 192 GLY A CA 1
ATOM 1497 C C . GLY A 1 192 ? 3.676 19.335 -37.185 1.00 40.47 192 GLY A C 1
ATOM 1498 O O . GLY A 1 192 ? 3.009 19.870 -36.313 1.00 40.47 192 GLY A O 1
ATOM 1499 N N . GLY A 1 193 ? 4.814 19.923 -37.540 1.00 42.47 193 GLY A N 1
ATOM 1500 C CA . GLY A 1 193 ? 5.353 20.017 -38.888 1.00 42.47 193 GLY A CA 1
ATOM 1501 C C . GLY A 1 193 ? 4.748 21.258 -39.537 1.00 42.47 193 GLY A C 1
ATOM 1502 O O . GLY A 1 193 ? 3.694 21.145 -40.150 1.00 42.47 193 GLY A O 1
ATOM 1503 N N . ASN A 1 194 ? 5.353 22.426 -39.288 1.00 39.72 194 ASN A N 1
ATOM 1504 C CA . ASN A 1 194 ? 5.655 23.457 -40.287 1.00 39.72 194 ASN A CA 1
ATOM 1505 C C . ASN A 1 194 ? 6.224 24.729 -39.632 1.00 39.72 194 ASN A C 1
ATOM 1507 O O . ASN A 1 194 ? 5.607 25.338 -38.762 1.00 39.72 194 ASN A O 1
ATOM 1511 N N . ASP A 1 195 ? 7.431 25.053 -40.093 1.00 38.59 195 ASP A N 1
ATOM 1512 C CA . ASP A 1 195 ? 8.060 26.365 -40.268 1.00 38.59 195 ASP A CA 1
ATOM 1513 C C . ASP A 1 195 ? 7.168 27.619 -40.158 1.00 38.59 195 ASP A C 1
ATOM 1515 O O . ASP A 1 195 ? 6.040 27.631 -40.643 1.00 38.59 195 ASP A O 1
ATOM 1519 N N . HIS A 1 196 ? 7.727 28.704 -39.589 1.00 41.03 196 HIS A N 1
ATOM 1520 C CA . HIS A 1 196 ? 8.094 29.946 -40.308 1.00 41.03 196 HIS A CA 1
ATOM 1521 C C . HIS A 1 196 ? 8.562 31.071 -39.342 1.00 41.03 196 HIS A C 1
ATOM 1523 O O . HIS A 1 196 ? 7.783 31.632 -38.582 1.00 41.03 196 HIS A O 1
ATOM 1529 N N . SER A 1 197 ? 9.869 31.368 -39.407 1.00 40.25 197 SER A N 1
ATOM 1530 C CA . SER A 1 197 ? 10.539 32.690 -39.489 1.00 40.25 197 SER A CA 1
ATOM 1531 C C . SER A 1 197 ? 10.069 33.939 -38.699 1.00 40.25 197 SER A C 1
ATOM 1533 O O . SER A 1 197 ? 8.976 34.445 -38.899 1.00 40.25 197 SER A O 1
ATOM 1535 N N . HIS A 1 198 ? 11.045 34.480 -37.947 1.00 40.69 198 HIS A N 1
ATOM 1536 C CA . HIS A 1 198 ? 11.547 35.868 -37.810 1.00 40.69 198 HIS A CA 1
ATOM 1537 C C . HIS A 1 198 ? 10.643 37.117 -37.632 1.00 40.69 198 HIS A C 1
ATOM 1539 O O . HIS A 1 198 ? 9.666 37.337 -38.330 1.00 40.69 198 HIS A O 1
ATOM 1545 N N . GLU A 1 199 ? 11.204 38.005 -36.788 1.00 40.59 199 GLU A N 1
ATOM 1546 C CA . GLU A 1 199 ? 11.125 39.482 -36.732 1.00 40.59 199 GLU A CA 1
ATOM 1547 C C . GLU A 1 199 ? 10.110 40.180 -35.811 1.00 40.59 199 GLU A C 1
ATOM 1549 O O . GLU A 1 199 ? 8.906 39.963 -35.864 1.00 40.59 199 GLU A O 1
ATOM 1554 N N . GLY A 1 200 ? 10.640 41.124 -35.012 1.00 38.94 200 GLY A N 1
ATOM 1555 C CA . GLY A 1 200 ? 9.859 42.226 -34.446 1.00 38.94 200 GLY A CA 1
ATOM 1556 C C . GLY A 1 200 ? 10.289 42.734 -33.067 1.00 38.94 200 GLY A C 1
ATOM 1557 O O . GLY A 1 200 ? 9.563 42.548 -32.097 1.00 38.94 200 GLY A O 1
ATOM 1558 N N . HIS A 1 201 ? 11.432 43.421 -32.970 1.00 45.56 201 HIS A N 1
ATOM 1559 C CA . HIS A 1 201 ? 11.762 44.291 -31.831 1.00 45.56 201 HIS A CA 1
ATOM 1560 C C . HIS A 1 201 ? 10.765 45.459 -31.702 1.00 45.56 201 HIS A C 1
ATOM 1562 O O . HIS A 1 201 ? 10.426 46.092 -32.700 1.00 45.56 201 HIS A O 1
ATOM 1568 N N . GLY A 1 202 ? 10.397 45.827 -30.470 1.00 38.28 202 GLY A N 1
ATOM 1569 C CA . GLY A 1 202 ? 9.694 47.081 -30.189 1.00 38.28 202 GLY A CA 1
ATOM 1570 C C . GLY A 1 202 ? 9.393 47.285 -28.706 1.00 38.28 202 GLY A C 1
ATOM 1571 O O . GLY A 1 202 ? 8.323 46.914 -28.236 1.00 38.28 202 GLY A O 1
ATOM 1572 N N . HIS A 1 203 ? 10.338 47.883 -27.978 1.00 47.22 203 HIS A N 1
ATOM 1573 C CA . HIS A 1 203 ? 10.118 48.405 -26.628 1.00 47.22 203 HIS A CA 1
ATOM 1574 C C . HIS A 1 203 ? 9.374 49.749 -26.689 1.00 47.22 203 HIS A C 1
ATOM 1576 O O . HIS A 1 203 ? 9.671 50.587 -27.542 1.00 47.22 203 HIS A O 1
ATOM 1582 N N . ARG A 1 204 ? 8.435 49.941 -25.759 1.00 38.53 204 ARG A N 1
ATOM 1583 C CA . ARG A 1 204 ? 8.007 51.252 -25.260 1.00 38.53 204 ARG A CA 1
ATOM 1584 C C . ARG A 1 204 ? 8.698 51.513 -23.932 1.00 38.53 204 ARG A C 1
ATOM 1586 O O . ARG A 1 204 ? 8.902 50.517 -23.201 1.00 38.53 204 ARG A O 1
#

Radius of gyration: 24.85 Å; chains: 1; bounding box: 49×110×64 Å

Foldseek 3Di:
DDDDDPDDDPPPPDPPPPQDDDDPQPAFWKWFLDQVL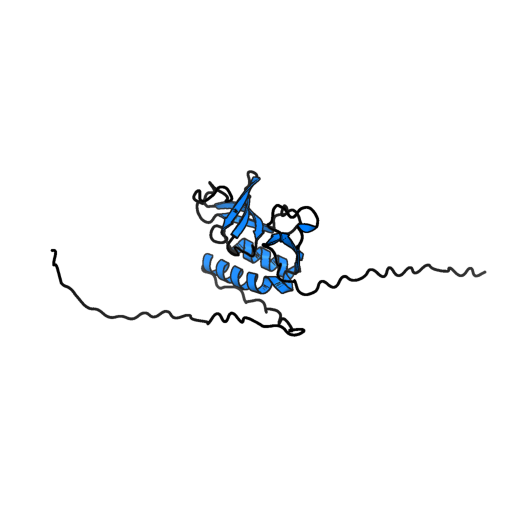PDFLWKWFFQAADDDDDPQADHGHGGRFMWGWSIACGVVCNQKTWTAGPVGDTHIDGCVRTQLVRVLVSLVCQLVVQGKIFIAHPDPVQDDPSRTRGIDGSVQHCLVVNQVSQCVNCVVVVHDGDDRDDHDDPDDDDDDDDPDPDDDDDDDDDDDDDDDDDDDDDDD

pLDDT: mean 79.1, std 23.25, range [33.66, 98.44]

Secondary structure (DSSP, 8-state):
--PPP---------------S-PPPSS-EEEESSTTS-S-SEEEEBSS------TTB--SPPTT-EEEEEEE-BTTBTTEEEEEETT--EEEEEGGGB-SHHHHHHHHHHHHTT-EEEEEE--TT--GGGGEEEEEEHHHHSHHHHHHHHHHHHHHTTPPPPPPPPPPP----S------------------------------

Sequence (204 aa):
MKTLYFQFFLLFLYPIESAGPGKVPSKPSKLCADEKCTVPLFTSKVTRALPNFHEQFLNGLKESDEVQIVAFKFSNRPDMMEAITVDGQRGFILDGMIQRSPFAGFLKKAIDGQFELKVISQDNKDIGEKRVLGTVLAHLDLIRDYNVAAKRAAAELGAEPPPELPVPEIQPKGHTHSHSHSHNAGHGHSHGGNDHSHEGHGHR